Protein 3CM0 (pdb70)

Sequence (184 aa):
VGQAVIFLGPPGAGKGTQASRLAQELGFKKLSTGDILRDHVARGTPLGERVRPIMERGDLVPDDLILELIREELAERVIFDGFPRTLAQAEALDRLLSETGTRLLGVVLVEVPEEELVRRILRRAELEGRSDDNEETVRRRLEVYREKTEPLVGYYEARGVLKRVDGLGTPDEVYARIRAALGI

Organism: Thermus thermophilus (strain ATCC 27634 / DSM 579 / HB8) (NCBI:txid300852)

InterPro domains:
  IPR000850 Adenylate kinase/UMP-CMP kinase [MF_00235] (5-185)
  IPR000850 Adenylate kinase/UMP-CMP kinase [PR00094] (8-21)
  IPR000850 Adenylate kinase/UMP-CMP kinase [PR00094] (36-50)
  IPR000850 Adenylate kinase/UMP-CMP kinase [PR00094] (80-96)
  IPR000850 Adenylate kinase/UMP-CMP kinase [PR00094] (132-147)
  IPR000850 Adenylate kinase/UMP-CMP kinase [PR00094] (149-163)
  IPR000850 Adenylate kinase/UMP-CMP kinase [PTHR23359] (7-180)
  IPR000850 Adenylate kinase/UMP-CMP kinase [cd01428] (7-176)
  IPR027417 P-loop containing nucleoside triphosphate hydrolase [G3DSA:3.40.50.300] (1-186)
  IPR027417 P-loop containing nucleoside triphosphate hydrolase [SSF52540] (5-184)
  IPR033690 Adenylate kinase, conserved site [PS00113] (80-91)

Structure (mmCIF, N/CA/C/O backbone):
data_3CM0
#
_entry.id   3CM0
#
_cell.length_a   51.446
_cell.length_b   51.446
_cell.length_c   131.474
_cell.angle_alpha   90.00
_cell.angle_beta   90.00
_cell.angle_gamma   120.00
#
_symmetry.space_group_name_H-M   'P 32 2 1'
#
loop_
_entity.id
_entity.type
_entity.pdbx_description
1 polymer 'Adenylate kinase'
2 water water
#
loop_
_atom_site.group_PDB
_atom_site.id
_atom_site.type_symbol
_atom_site.label_atom_id
_atom_site.label_alt_id
_atom_site.label_comp_id
_atom_site.label_asym_id
_atom_site.label_entity_id
_atom_site.label_seq_id
_atom_site.pdbx_PDB_ins_code
_atom_site.Cartn_x
_atom_site.Cartn_y
_atom_site.Cartn_z
_atom_site.occupancy
_atom_site.B_iso_or_equiv
_atom_site.auth_seq_id
_atom_site.auth_comp_id
_atom_site.auth_asym_id
_atom_site.auth_atom_id
_atom_site.pdbx_PDB_model_num
ATOM 1 N N . VAL A 1 3 ? 55.100 23.183 -4.364 1.00 55.37 3 VAL A N 1
ATOM 2 C CA . VAL A 1 3 ? 54.824 21.929 -3.607 1.00 49.30 3 VAL A CA 1
ATOM 3 C C . VAL A 1 3 ? 54.550 22.188 -2.139 1.00 45.60 3 VAL A C 1
ATOM 4 O O . VAL A 1 3 ? 55.004 23.179 -1.556 1.00 39.22 3 VAL A O 1
ATOM 8 N N .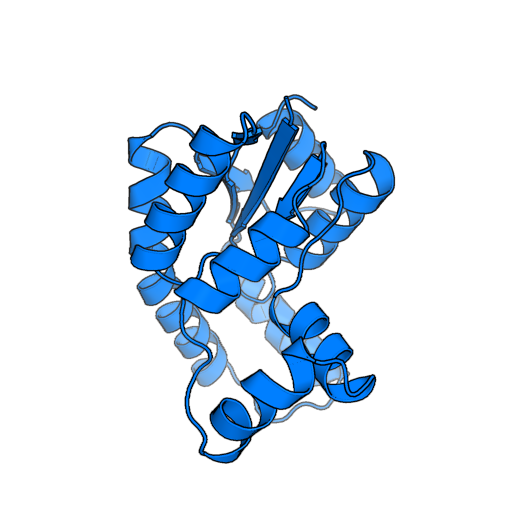 GLY A 1 4 ? 53.819 21.261 -1.539 1.00 26.65 4 GLY A N 1
ATOM 9 C CA . GLY A 1 4 ? 53.513 21.394 -0.135 1.00 21.71 4 GLY A CA 1
ATOM 10 C C . GLY A 1 4 ? 53.235 20.028 0.431 1.00 14.60 4 GLY A C 1
ATOM 11 O O . GLY A 1 4 ? 53.204 19.026 -0.296 1.00 19.71 4 GLY A O 1
ATOM 12 N N . GLN A 1 5 ? 53.053 19.991 1.745 1.00 19.28 5 GLN A N 1
ATOM 13 C CA . GLN A 1 5 ? 52.764 18.737 2.425 1.00 20.10 5 GLN A CA 1
ATOM 14 C C . GLN A 1 5 ? 51.675 18.967 3.457 1.00 15.70 5 GLN A C 1
ATOM 15 O O . GLN A 1 5 ? 51.638 19.995 4.145 1.00 16.47 5 GLN A O 1
ATOM 21 N N . ALA A 1 6 ? 50.753 18.016 3.561 1.00 15.86 6 ALA A N 1
ATOM 22 C CA . ALA A 1 6 ? 49.684 18.177 4.536 1.00 10.26 6 ALA A CA 1
ATOM 23 C C . ALA A 1 6 ? 49.561 16.917 5.384 1.00 12.55 6 ALA A C 1
ATOM 24 O O . ALA A 1 6 ? 49.901 15.827 4.929 1.00 14.10 6 ALA A O 1
ATOM 26 N N . VAL A 1 7 ? 49.113 17.112 6.622 1.00 10.28 7 VAL A N 1
ATOM 27 C CA . VAL A 1 7 ? 48.789 15.986 7.503 1.00 11.68 7 VAL A CA 1
ATOM 28 C C . VAL A 1 7 ? 47.440 16.256 8.145 1.00 11.93 7 VAL A C 1
ATOM 29 O O . VAL A 1 7 ? 47.162 17.370 8.584 1.00 11.48 7 VAL A O 1
ATOM 33 N N . ILE A 1 8 ? 46.576 15.230 8.197 1.00 10.00 8 ILE A N 1
ATOM 34 C CA . ILE A 1 8 ? 45.282 15.362 8.809 1.00 7.59 8 ILE A CA 1
ATOM 35 C C . ILE A 1 8 ? 45.242 14.437 10.014 1.00 9.12 8 ILE A C 1
ATOM 36 O O . ILE A 1 8 ? 45.691 13.298 9.910 1.00 12.13 8 ILE A O 1
ATOM 41 N N . PHE A 1 9 ? 44.759 14.936 11.147 1.00 8.95 9 PHE A N 1
ATOM 42 C CA . PHE A 1 9 ? 44.632 14.088 12.361 1.00 9.37 9 PHE A CA 1
ATOM 43 C C . PHE A 1 9 ? 43.172 13.791 12.697 1.00 12.48 9 PHE A C 1
ATOM 44 O O . PHE A 1 9 ? 42.354 14.708 12.767 1.00 12.41 9 PHE A O 1
ATOM 52 N N . LEU A 1 10 ? 42.855 12.509 12.942 1.00 15.05 10 LEU A N 1
ATOM 53 C CA . LEU A 1 10 ? 41.515 12.073 13.350 1.00 10.35 10 LEU A CA 1
ATOM 54 C C . LEU A 1 10 ? 41.660 11.237 14.662 1.00 13.22 10 LEU A C 1
ATOM 55 O O . LEU A 1 10 ? 42.656 10.543 14.884 1.00 14.83 10 LEU A O 1
ATOM 60 N N . GLY A 1 11 ? 40.687 11.333 15.533 1.00 19.59 11 GLY A N 1
ATOM 61 C CA . GLY A 1 11 ? 40.773 10.551 16.762 1.00 18.72 11 GLY A CA 1
ATOM 62 C C . GLY A 1 11 ? 39.673 10.959 17.702 1.00 21.57 11 GLY A C 1
ATOM 63 O O . GLY A 1 11 ? 39.171 12.073 17.621 1.00 18.06 11 GLY A O 1
ATOM 64 N N . PRO A 1 12 ? 39.256 10.062 18.596 1.00 19.71 12 PRO A N 1
ATOM 65 C CA . PRO A 1 12 ? 38.190 10.352 19.565 1.00 24.23 12 PRO A CA 1
ATOM 66 C C . PRO A 1 12 ? 38.679 11.229 20.711 1.00 21.19 12 PRO A C 1
ATOM 67 O O . PRO A 1 12 ? 39.869 11.382 20.939 1.00 19.66 12 PRO A O 1
ATOM 71 N N . PRO A 1 13 ? 37.741 11.820 21.452 1.00 22.76 13 PRO A N 1
ATOM 72 C CA . PRO A 1 13 ? 38.060 12.664 22.595 1.00 23.31 13 PRO A CA 1
ATOM 73 C C . PRO A 1 13 ? 38.819 11.733 23.535 1.00 25.89 13 PRO A C 1
ATOM 74 O O . PRO A 1 13 ? 38.469 10.541 23.652 1.00 26.63 13 PRO A O 1
ATOM 78 N N . GLY A 1 14 ? 39.859 12.252 24.178 1.00 25.76 14 GLY A N 1
ATOM 79 C CA . GLY A 1 14 ? 40.610 11.436 25.118 1.00 30.71 14 GLY A CA 1
ATOM 80 C C . GLY A 1 14 ? 41.800 10.706 24.520 1.00 29.12 14 GLY A C 1
ATOM 81 O O . GLY A 1 14 ? 42.575 10.074 25.246 1.00 29.05 14 GLY A O 1
ATOM 82 N N . ALA A 1 15 ? 41.954 10.768 23.206 1.00 25.81 15 ALA A N 1
ATOM 83 C CA . ALA A 1 15 ? 43.094 10.102 22.563 1.00 22.60 15 ALA A CA 1
ATOM 84 C C . ALA A 1 15 ? 44.312 11.028 22.496 1.00 27.89 15 ALA A C 1
ATOM 85 O O . ALA A 1 15 ? 45.411 10.588 22.162 1.00 30.05 15 ALA A O 1
ATOM 87 N N . GLY A 1 16 ? 44.118 12.302 22.840 1.00 30.23 16 GLY A N 1
ATOM 88 C CA . GLY A 1 16 ? 45.206 13.280 22.807 1.00 29.59 16 GLY A CA 1
ATOM 89 C C . GLY A 1 16 ? 45.747 13.586 21.415 1.00 26.93 16 GLY A C 1
ATOM 90 O O . GLY A 1 16 ? 46.906 13.958 21.258 1.00 27.27 16 GLY A O 1
ATOM 91 N N . LYS A 1 17 ? 44.910 13.460 20.392 1.00 19.47 17 LYS A N 1
ATOM 92 C CA . LYS A 1 17 ? 45.393 13.704 19.035 1.00 17.87 17 LYS A CA 1
ATOM 93 C C . LYS A 1 17 ? 45.725 15.178 18.796 1.00 18.99 17 LYS A C 1
ATOM 94 O O . LYS A 1 17 ? 46.611 15.487 18.021 1.00 19.76 17 LYS A O 1
ATOM 100 N N . GLY A 1 18 ? 45.017 16.082 19.466 1.00 18.09 18 GLY A N 1
ATOM 101 C CA . GLY A 1 18 ? 45.294 17.501 19.279 1.00 23.25 18 GLY A CA 1
ATOM 102 C C . GLY A 1 18 ? 46.671 17.886 19.780 1.00 26.93 18 GLY A C 1
ATOM 103 O O . GLY A 1 18 ? 47.399 18.670 19.166 1.00 21.51 18 GLY A O 1
ATOM 104 N N . THR A 1 19 ? 47.029 17.343 20.933 1.00 26.31 19 THR A N 1
ATOM 105 C CA . THR A 1 19 ? 48.321 17.616 21.500 1.00 26.89 19 THR A CA 1
ATOM 106 C C . THR A 1 19 ? 49.411 17.077 20.602 1.00 22.69 19 THR A C 1
ATOM 107 O O . THR A 1 19 ? 50.453 17.722 20.470 1.00 21.71 19 THR A O 1
ATOM 111 N N . GLN A 1 20 ? 49.185 15.913 19.971 1.00 20.43 20 GLN A N 1
ATOM 112 C CA . GLN A 1 20 ? 50.206 15.339 19.084 1.00 14.96 20 GLN A CA 1
ATOM 113 C C . GLN A 1 20 ? 50.296 16.206 17.797 1.00 17.06 20 GLN A C 1
ATOM 114 O O . GLN A 1 20 ? 51.372 16.400 17.248 1.00 17.61 20 GLN A O 1
ATOM 120 N N . ALA A 1 21 ? 49.153 16.666 17.303 1.00 20.26 21 ALA A N 1
ATOM 121 C CA . ALA A 1 21 ? 49.157 17.534 16.110 1.00 13.85 21 ALA A CA 1
ATOM 122 C C . ALA A 1 21 ? 49.962 18.792 16.444 1.00 18.18 21 ALA A C 1
ATOM 123 O O . ALA A 1 21 ? 50.737 19.280 15.636 1.00 19.11 21 ALA A O 1
ATOM 125 N N . SER A 1 22 ? 49.736 19.333 17.638 1.00 21.34 22 SER A N 1
ATOM 126 C CA . SER A 1 22 ? 50.444 20.547 18.045 1.00 24.53 22 SER A CA 1
ATOM 127 C C . SER A 1 22 ? 51.938 20.328 18.173 1.00 20.69 22 SER A C 1
ATOM 128 O O . SER A 1 22 ? 52.748 21.210 17.850 1.00 19.14 22 SER A O 1
ATOM 131 N N . ARG A 1 23 ? 52.327 19.147 18.639 1.00 20.25 23 ARG A N 1
ATOM 132 C CA . ARG A 1 23 ? 53.742 18.866 18.764 1.00 23.25 23 ARG A CA 1
ATOM 133 C C . ARG A 1 23 ? 54.415 18.638 17.419 1.00 25.09 23 ARG A C 1
ATOM 134 O O . ARG A 1 23 ? 55.533 19.099 17.191 1.00 21.61 23 ARG A O 1
ATOM 142 N N . LEU A 1 24 ? 53.741 17.934 16.513 1.00 17.91 24 LEU A N 1
ATOM 143 C CA . LEU A 1 24 ? 54.328 17.700 15.201 1.00 15.96 24 LEU A CA 1
ATOM 144 C C . LEU A 1 24 ? 54.465 19.064 14.495 1.00 17.93 24 LEU A C 1
ATOM 145 O O . LEU A 1 24 ? 55.439 19.303 13.752 1.00 21.90 24 LEU A O 1
ATOM 150 N N . ALA A 1 25 ? 53.490 19.944 14.740 1.00 17.62 25 ALA A N 1
ATOM 151 C CA . ALA A 1 25 ? 53.458 21.281 14.122 1.00 19.31 25 ALA A CA 1
ATOM 152 C C . ALA A 1 25 ? 54.667 22.078 14.548 1.00 27.50 25 ALA A C 1
ATOM 153 O O . ALA A 1 25 ? 55.429 22.567 13.715 1.00 23.63 25 ALA A O 1
ATOM 155 N N . GLN A 1 26 ? 54.824 22.196 15.860 1.00 29.25 26 GLN A N 1
ATOM 156 C CA . GLN A 1 26 ? 55.932 22.943 16.456 1.00 28.09 26 GLN A CA 1
ATOM 157 C C . GLN A 1 26 ? 57.313 22.401 16.072 1.00 28.85 26 GLN A C 1
ATOM 158 O O . GLN A 1 26 ? 58.236 23.175 15.791 1.00 31.21 26 GLN A O 1
ATOM 164 N N . GLU A 1 27 ? 57.471 21.083 16.050 1.00 24.64 27 GLU A N 1
ATOM 165 C CA . GLU A 1 27 ? 58.752 20.499 15.716 1.00 24.76 27 GLU A CA 1
ATOM 166 C C .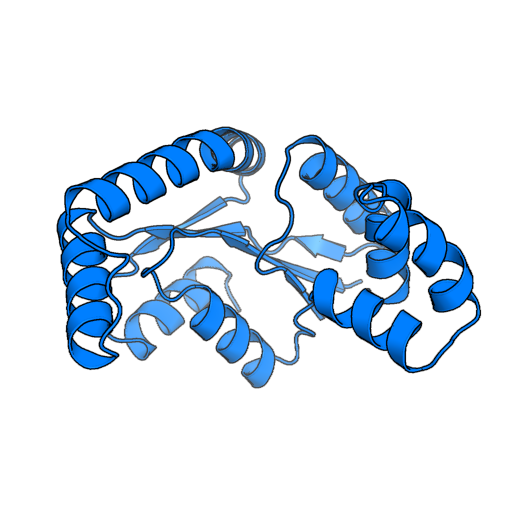 GLU A 1 27 ? 59.155 20.497 14.259 1.00 32.43 27 GLU A C 1
ATOM 167 O O . GLU A 1 27 ? 60.319 20.709 13.949 1.00 33.13 27 GLU A O 1
ATOM 173 N N . LEU A 1 28 ? 58.217 20.282 13.346 1.00 23.03 28 LEU A N 1
ATOM 174 C CA . LEU A 1 28 ? 58.617 20.230 11.945 1.00 22.39 28 LEU A CA 1
ATOM 175 C C . LEU A 1 28 ? 58.257 21.434 11.067 1.00 17.36 28 LEU A C 1
ATOM 176 O O . LEU A 1 28 ? 58.521 21.419 9.854 1.00 26.60 28 LEU A O 1
ATOM 181 N N . GLY A 1 29 ? 57.667 22.446 11.669 1.00 18.03 29 GLY A N 1
ATOM 182 C CA . GLY A 1 29 ? 57.316 23.649 10.935 1.00 23.29 29 GLY A CA 1
ATOM 183 C C . GLY A 1 29 ? 56.025 23.594 10.131 1.00 21.89 29 GLY A C 1
ATOM 184 O O . GLY A 1 29 ? 55.947 24.165 9.047 1.00 24.18 29 GLY A O 1
ATOM 185 N N . PHE A 1 30 ? 55.023 22.876 10.633 1.00 23.19 30 PHE A N 1
ATOM 186 C CA . PHE A 1 30 ? 53.729 22.819 9.937 1.00 24.72 30 PHE A CA 1
ATOM 187 C C . PHE A 1 30 ? 52.852 23.871 10.590 1.00 23.39 30 PHE A C 1
ATOM 188 O O . PHE A 1 30 ? 52.934 24.080 11.805 1.00 19.94 30 PHE A O 1
ATOM 196 N N . LYS A 1 31 ? 52.016 24.533 9.794 1.00 18.50 31 LYS A N 1
ATOM 197 C CA . LYS A 1 31 ? 51.064 25.478 10.338 1.00 16.72 31 LYS A CA 1
ATOM 198 C C . LYS A 1 31 ? 49.793 24.676 10.654 1.00 22.20 31 LYS A C 1
ATOM 199 O O . LYS A 1 31 ? 49.180 24.066 9.740 1.00 16.46 31 LYS A O 1
ATOM 205 N N . LYS A 1 32 ? 49.409 24.661 11.933 1.00 17.22 32 LYS A N 1
ATOM 206 C CA . LYS A 1 32 ? 48.211 23.957 12.382 1.00 23.34 32 LYS A CA 1
ATOM 207 C C . LYS A 1 32 ? 47.021 24.882 12.187 1.00 28.53 32 LYS A C 1
ATOM 208 O O . LYS A 1 32 ? 46.888 25.911 12.840 1.00 24.43 32 LYS A O 1
ATOM 214 N N . LEU A 1 33 ? 46.141 24.512 11.273 1.00 23.65 33 LEU A N 1
ATOM 215 C CA . LEU A 1 33 ? 45.000 25.338 10.974 1.00 24.04 33 LEU A CA 1
ATOM 216 C C . LEU A 1 33 ? 43.773 25.077 11.842 1.00 30.04 33 LEU A C 1
ATOM 217 O O . LEU A 1 33 ? 43.497 23.952 12.250 1.00 31.11 33 LEU A O 1
ATOM 222 N N . SER A 1 34 ? 43.036 26.143 12.118 1.00 33.45 34 SER A N 1
ATOM 223 C CA . SER A 1 34 ? 41.796 26.035 12.873 1.00 35.92 34 SER A CA 1
ATOM 224 C C . SER A 1 34 ? 40.828 26.949 12.147 1.00 36.28 34 SER A C 1
ATOM 225 O O . SER A 1 34 ? 40.997 28.182 12.151 1.00 31.20 34 SER A O 1
ATOM 228 N N . THR A 1 35 ? 39.831 26.356 11.500 1.00 37.02 35 THR A N 1
ATOM 229 C CA . THR A 1 35 ? 38.856 27.158 10.775 1.00 42.57 35 THR A CA 1
ATOM 230 C C . THR A 1 35 ? 38.148 28.103 11.764 1.00 39.31 35 THR A C 1
ATOM 231 O O . THR A 1 35 ? 37.987 29.297 11.492 1.00 38.17 35 THR A O 1
ATOM 235 N N . GLY A 1 36 ? 37.762 27.575 12.924 1.00 38.51 36 GLY A N 1
ATOM 236 C CA . GLY A 1 36 ? 37.094 28.402 13.920 1.00 36.15 36 GLY A CA 1
ATOM 237 C C . GLY A 1 36 ? 37.910 29.617 14.357 1.00 31.39 36 GLY A C 1
ATOM 238 O O . GLY A 1 36 ? 37.385 30.732 14.434 1.00 30.87 36 GLY A O 1
ATOM 239 N N . ASP A 1 37 ? 39.192 29.412 14.660 1.00 31.77 37 ASP A N 1
ATOM 240 C CA . ASP A 1 37 ? 40.055 30.521 15.096 1.00 35.23 37 ASP A CA 1
ATOM 241 C C . ASP A 1 37 ? 40.221 31.623 14.048 1.00 31.14 37 ASP A C 1
ATOM 242 O O . ASP A 1 37 ? 40.131 32.821 14.346 1.00 33.49 37 ASP A O 1
ATOM 247 N N . ILE A 1 38 ? 40.480 31.222 12.813 1.00 37.36 38 ILE A N 1
ATOM 248 C CA . ILE A 1 38 ? 40.671 32.193 11.734 1.00 31.86 38 ILE A CA 1
ATOM 249 C C . ILE A 1 38 ? 39.446 33.101 11.586 1.00 33.38 38 ILE A C 1
ATOM 250 O O . ILE A 1 38 ? 39.554 34.334 11.535 1.00 32.06 38 ILE A O 1
ATOM 255 N N . LEU A 1 39 ? 38.271 32.492 11.549 1.00 35.97 39 LEU A N 1
ATOM 256 C CA . LEU A 1 39 ? 37.060 33.281 11.403 1.00 38.07 39 LEU A CA 1
ATOM 257 C C . LEU A 1 39 ? 36.825 34.205 12.599 1.00 32.65 39 LEU A C 1
ATOM 258 O O . LEU A 1 39 ? 36.474 35.366 12.429 1.00 29.02 39 LEU A O 1
ATOM 263 N N . ARG A 1 40 ? 37.010 33.687 13.809 1.00 33.36 40 ARG A N 1
ATOM 264 C CA . ARG A 1 40 ? 36.806 34.511 14.995 1.00 33.88 40 ARG A CA 1
ATOM 265 C C . ARG A 1 40 ? 37.733 35.723 14.958 1.00 36.36 40 ARG A C 1
ATOM 266 O O . ARG A 1 40 ? 37.335 36.844 15.304 1.00 34.82 40 ARG A O 1
ATOM 274 N N . ASP A 1 41 ? 38.970 35.481 14.526 1.00 38.41 41 ASP A N 1
ATOM 275 C CA . ASP A 1 41 ? 39.986 36.519 14.394 1.00 38.52 41 ASP A CA 1
ATOM 276 C C . ASP A 1 41 ? 39.518 37.587 13.394 1.00 38.52 41 ASP A C 1
ATOM 277 O O . ASP A 1 41 ? 39.602 38.787 13.664 1.00 34.65 41 ASP A O 1
ATOM 282 N N . HIS A 1 42 ? 39.027 37.142 12.237 1.00 37.80 42 HIS A N 1
ATOM 283 C CA . HIS A 1 42 ? 38.516 38.055 11.212 1.00 33.04 42 HIS A CA 1
ATOM 284 C C . HIS A 1 42 ? 37.383 38.928 11.753 1.00 35.57 42 HIS A C 1
ATOM 285 O O . HIS A 1 42 ? 37.352 40.141 11.538 1.00 31.38 42 HIS A O 1
ATOM 292 N N . VAL A 1 43 ? 36.429 38.305 12.441 1.00 29.19 43 VAL A N 1
ATOM 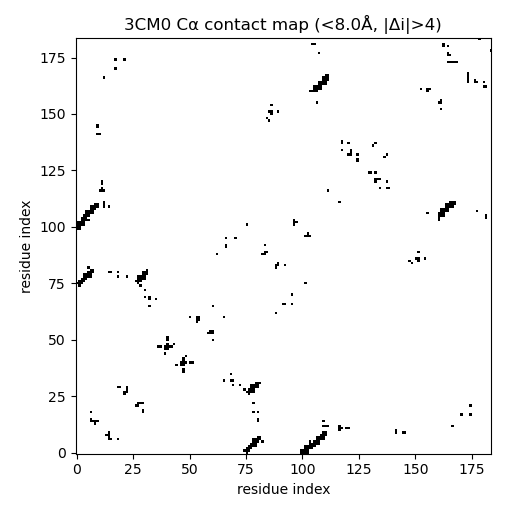293 C CA . VAL A 1 43 ? 35.318 39.063 12.982 1.00 24.14 43 VAL A CA 1
ATOM 294 C C . VAL A 1 43 ? 35.819 39.981 14.081 1.00 31.62 43 VAL A C 1
ATOM 295 O O . VAL A 1 43 ? 35.412 41.129 14.152 1.00 28.84 43 VAL A O 1
ATOM 299 N N . ALA A 1 44 ? 36.701 39.479 14.937 1.00 37.29 44 ALA A N 1
ATOM 300 C CA . ALA A 1 44 ? 37.221 40.316 16.020 1.00 44.77 44 ALA A CA 1
ATOM 301 C C . ALA A 1 44 ? 37.817 41.613 15.468 1.00 47.32 44 ALA A C 1
ATOM 302 O O . ALA A 1 44 ? 37.415 42.708 15.863 1.00 47.33 44 ALA A O 1
ATOM 304 N N . ARG A 1 45 ? 38.764 41.480 14.543 1.00 46.88 45 ARG A N 1
ATOM 305 C CA . ARG A 1 45 ? 39.423 42.636 13.939 1.00 47.65 45 ARG A CA 1
A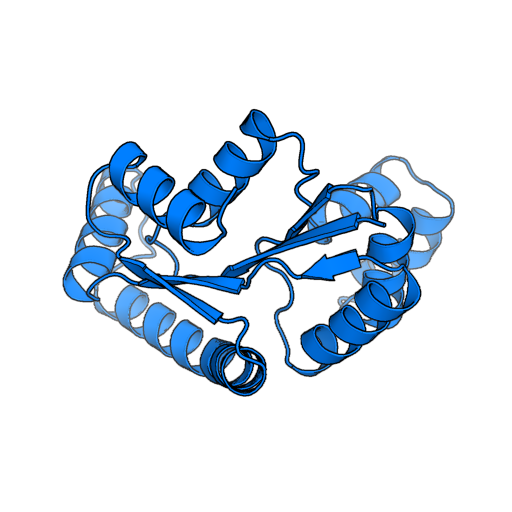TOM 306 C C . ARG A 1 45 ? 38.534 43.461 13.019 1.00 47.78 45 ARG A C 1
ATOM 307 O O . ARG A 1 45 ? 38.986 44.455 12.454 1.00 49.39 45 ARG A O 1
ATOM 315 N N . GLY A 1 46 ? 37.284 43.048 12.842 1.00 47.06 46 GLY A N 1
ATOM 316 C CA . GLY A 1 46 ? 36.391 43.801 11.975 1.00 43.56 46 GLY A CA 1
ATOM 317 C C . GLY A 1 46 ? 36.880 43.893 10.529 1.00 45.14 46 GLY A C 1
ATOM 318 O O . GLY A 1 46 ? 36.671 44.901 9.857 1.00 49.60 46 GLY A O 1
ATOM 319 N N . THR A 1 47 ? 37.530 42.843 10.041 1.00 45.50 47 THR A N 1
ATOM 320 C CA . THR A 1 47 ? 38.023 42.844 8.668 1.00 38.48 47 THR A CA 1
ATOM 321 C C . THR A 1 47 ? 36.870 42.827 7.684 1.00 38.46 47 THR A C 1
ATOM 322 O O . THR A 1 47 ? 35.713 42.574 8.047 1.00 37.95 47 THR A O 1
ATOM 326 N N . PRO A 1 48 ? 37.155 43.144 6.410 1.00 37.41 48 PRO A N 1
ATOM 327 C CA . PRO A 1 48 ? 36.081 43.135 5.415 1.00 28.77 48 PRO A CA 1
ATOM 328 C C . PRO A 1 48 ? 35.413 41.742 5.346 1.00 26.80 48 PRO A C 1
ATOM 329 O O . PRO A 1 48 ? 34.184 41.614 5.200 1.00 26.56 48 PRO A O 1
ATOM 333 N N . LEU A 1 49 ? 36.237 40.709 5.458 1.00 26.62 49 LEU A N 1
ATOM 334 C CA . LEU A 1 49 ? 35.744 39.331 5.440 1.00 27.92 49 LEU A CA 1
ATOM 335 C C . LEU A 1 49 ? 34.914 39.120 6.737 1.00 22.55 49 LEU A C 1
ATOM 336 O O . LEU A 1 49 ? 33.814 38.573 6.698 1.00 22.06 49 LEU A O 1
ATOM 341 N N . GLY A 1 50 ? 35.427 39.590 7.869 1.00 28.50 50 GLY A N 1
ATOM 342 C CA . GLY A 1 50 ? 34.681 39.448 9.116 1.00 25.38 50 GLY A CA 1
ATOM 343 C C . GLY A 1 50 ? 33.300 40.091 9.050 1.00 26.19 50 GLY A C 1
ATOM 344 O O . GLY A 1 50 ? 32.303 39.520 9.510 1.00 25.0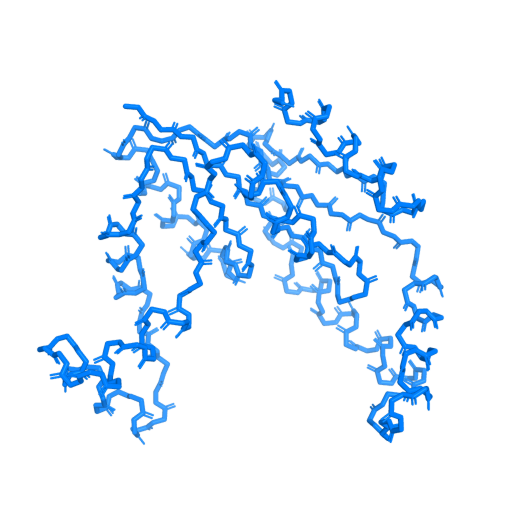5 50 GLY A O 1
ATOM 345 N N . GLU A 1 51 ? 33.208 41.282 8.466 1.00 28.68 51 GLU A N 1
ATOM 346 C CA . GLU A 1 51 ? 31.900 41.940 8.372 1.00 30.22 51 GLU A CA 1
ATOM 347 C C . GLU A 1 51 ? 30.926 41.214 7.450 1.00 29.75 51 GLU A C 1
ATOM 348 O O . GLU A 1 51 ? 29.706 41.335 7.607 1.00 30.99 51 GLU A O 1
ATOM 354 N N . ARG A 1 52 ? 31.452 40.442 6.502 1.00 29.26 52 ARG A N 1
ATOM 355 C CA . ARG A 1 52 ? 30.587 39.685 5.591 1.00 28.25 52 ARG A CA 1
ATOM 356 C C . ARG A 1 52 ? 30.036 38.433 6.275 1.00 25.93 52 ARG A C 1
ATOM 357 O O . ARG A 1 52 ? 28.885 38.048 6.064 1.00 27.55 52 ARG A O 1
ATOM 365 N N . VAL A 1 53 ? 30.866 37.805 7.103 1.00 29.17 53 VAL A N 1
ATOM 366 C CA . VAL A 1 53 ? 30.451 36.594 7.793 1.00 27.06 53 VAL A CA 1
ATOM 367 C C . VAL A 1 53 ? 29.663 36.880 9.073 1.00 27.29 53 VAL A C 1
ATOM 368 O O . VAL A 1 53 ? 28.914 36.024 9.536 1.00 25.80 53 VAL A O 1
ATOM 372 N N . ARG A 1 54 ? 29.826 38.069 9.646 1.00 30.13 54 ARG A N 1
ATOM 373 C CA . ARG A 1 54 ? 29.101 38.406 10.873 1.00 26.07 54 ARG A CA 1
ATOM 374 C C . ARG A 1 54 ? 27.612 38.099 10.789 1.00 27.79 54 ARG A C 1
ATOM 375 O O . ARG A 1 54 ? 27.058 37.441 11.681 1.00 28.22 54 ARG A O 1
ATOM 383 N N . PRO A 1 55 ? 26.939 38.537 9.711 1.00 27.51 55 PRO A N 1
ATOM 384 C CA . PRO A 1 55 ? 25.498 38.272 9.588 1.00 30.85 55 PRO A CA 1
ATOM 385 C C . PRO A 1 55 ? 25.104 36.796 9.565 1.00 30.28 55 PRO A C 1
ATOM 386 O O . PRO A 1 55 ? 24.044 36.415 10.075 1.00 36.37 55 PRO A O 1
ATOM 390 N N . ILE A 1 56 ? 25.958 35.965 8.972 1.00 28.84 56 ILE A N 1
ATOM 391 C CA . ILE A 1 56 ? 25.686 34.531 8.893 1.00 22.79 56 ILE A CA 1
ATOM 392 C C . ILE A 1 56 ? 25.697 33.981 10.301 1.00 21.51 56 ILE A C 1
ATOM 393 O O . ILE A 1 56 ? 24.810 33.228 10.698 1.00 30.01 56 ILE A O 1
ATOM 398 N N . MET A 1 57 ? 26.707 34.385 11.061 1.00 24.20 57 MET A N 1
ATOM 399 C CA . MET A 1 57 ? 26.863 33.914 12.421 1.00 23.89 57 MET A CA 1
ATOM 400 C C . MET A 1 57 ? 25.733 34.377 13.327 1.00 29.28 57 MET A C 1
ATOM 401 O O . MET A 1 57 ? 25.227 33.586 14.126 1.00 25.60 57 MET A O 1
ATOM 406 N N . GLU A 1 58 ? 25.323 35.634 13.195 1.00 30.30 58 GLU A N 1
ATOM 407 C CA . GLU A 1 58 ? 24.254 36.180 14.044 1.00 40.41 58 GLU A CA 1
ATOM 408 C C . GLU A 1 58 ? 22.908 35.503 13.773 1.00 41.85 58 GLU A C 1
ATOM 409 O O . GLU A 1 58 ? 22.106 35.277 14.705 1.00 45.56 58 GLU A O 1
ATOM 415 N N . ARG A 1 59 ? 22.651 35.171 12.509 1.00 42.51 59 ARG A N 1
ATOM 416 C CA . ARG A 1 59 ? 21.414 34.512 12.171 1.00 46.41 59 ARG A CA 1
ATOM 417 C C . ARG A 1 59 ? 21.463 33.078 12.666 1.00 45.95 59 ARG A C 1
ATOM 418 O O . ARG A 1 59 ? 20.473 32.330 12.504 1.00 51.03 59 ARG A O 1
ATOM 426 N N . GLY A 1 60 ? 22.580 32.641 13.245 1.00 45.97 60 GLY A N 1
ATOM 427 C CA . GLY A 1 60 ? 22.578 31.276 13.716 1.00 43.61 60 GLY A CA 1
ATOM 428 C C . GLY A 1 60 ? 22.846 30.254 12.624 1.00 40.88 60 GLY A C 1
ATOM 429 O O . GLY A 1 60 ? 22.794 29.044 12.883 1.00 44.33 60 GLY A O 1
ATOM 430 N N . ASP A 1 61 ? 23.156 30.723 11.420 1.00 34.83 61 ASP A N 1
ATOM 431 C CA . ASP A 1 61 ? 23.481 29.819 10.326 1.00 37.54 61 ASP A CA 1
ATOM 432 C C . ASP A 1 61 ? 24.899 29.250 10.493 1.00 36.07 61 ASP A C 1
ATOM 433 O O . ASP A 1 61 ? 25.691 29.751 11.297 1.00 35.67 61 ASP A O 1
ATOM 438 N N . LEU A 1 62 ? 25.223 28.193 9.751 1.00 35.46 62 LEU A N 1
ATOM 439 C CA . LEU A 1 62 ? 26.573 27.649 9.802 1.00 33.85 62 LEU A CA 1
ATOM 440 C C . LEU A 1 62 ? 27.338 28.310 8.643 1.00 24.84 62 LEU A C 1
ATOM 441 O O . LEU A 1 62 ? 26.745 28.610 7.609 1.00 28.28 62 LEU A O 1
ATOM 446 N N . VAL A 1 63 ? 28.639 28.534 8.811 1.00 27.13 63 VAL A N 1
ATOM 447 C CA . VAL A 1 63 ? 29.428 29.124 7.728 1.00 27.23 63 VAL A CA 1
ATOM 448 C C . VAL A 1 63 ? 29.495 28.079 6.621 1.00 27.17 63 VAL A C 1
ATOM 449 O O . VAL A 1 63 ? 29.852 26.930 6.881 1.00 24.25 63 VAL A O 1
ATOM 453 N N . PRO A 1 64 ? 29.124 28.456 5.382 1.00 26.25 64 PRO A N 1
ATOM 454 C CA . PRO A 1 64 ? 29.130 27.555 4.226 1.00 25.06 64 PRO A CA 1
ATOM 455 C C . PRO A 1 64 ? 30.491 26.932 3.947 1.00 22.13 64 PRO A C 1
ATOM 456 O O . PRO A 1 64 ? 31.543 27.542 4.182 1.00 20.11 64 PRO A O 1
ATOM 460 N N . ASP A 1 65 ? 30.467 25.712 3.443 1.00 18.93 65 ASP A N 1
ATOM 461 C CA . ASP A 1 65 ? 31.704 25.038 3.141 1.00 20.66 65 ASP A CA 1
ATOM 462 C C . ASP A 1 65 ? 32.540 25.843 2.159 1.00 18.98 65 ASP A C 1
ATOM 463 O O . ASP A 1 65 ? 33.757 25.831 2.242 1.00 18.38 65 ASP A O 1
ATOM 468 N N . ASP A 1 66 ? 31.914 26.562 1.234 1.00 18.03 66 ASP A N 1
ATOM 469 C CA . ASP A 1 66 ? 32.761 27.266 0.275 1.00 23.20 66 ASP A CA 1
ATOM 470 C C . ASP A 1 66 ? 33.619 28.343 0.912 1.00 17.34 66 ASP A C 1
ATOM 471 O O . ASP A 1 66 ? 34.746 28.617 0.467 1.00 17.97 66 ASP A O 1
ATOM 476 N N . LEU A 1 67 ? 33.115 28.940 1.979 1.00 19.96 67 LEU A N 1
ATOM 477 C CA . LEU A 1 67 ? 33.875 29.971 2.669 1.00 21.01 67 LEU A CA 1
ATOM 478 C C . LEU A 1 67 ? 34.980 29.326 3.509 1.00 20.01 67 LEU A C 1
ATOM 479 O O . LEU A 1 67 ? 36.093 29.826 3.591 1.00 15.45 67 LEU A O 1
ATOM 484 N N . ILE A 1 68 ? 34.682 28.198 4.145 1.00 18.53 68 ILE A N 1
ATOM 485 C CA . ILE A 1 68 ? 35.694 27.506 4.935 1.00 15.17 68 ILE A CA 1
ATOM 486 C C . ILE A 1 68 ? 36.862 27.071 4.016 1.00 10.16 68 ILE A C 1
ATOM 487 O O . ILE A 1 68 ? 38.022 27.221 4.362 1.00 12.84 68 ILE A O 1
ATOM 492 N N . LEU A 1 69 ? 36.540 26.487 2.868 1.00 11.04 69 LEU A N 1
ATOM 493 C CA . LEU A 1 69 ? 37.592 26.065 1.948 1.00 12.09 69 LEU A CA 1
ATOM 494 C C . LEU A 1 69 ? 38.353 27.287 1.397 1.00 16.21 69 LEU A C 1
ATOM 495 O O . LEU A 1 69 ? 39.539 27.201 1.166 1.00 14.76 69 LEU A O 1
ATOM 500 N N . GLU A 1 70 ? 37.658 28.406 1.184 1.00 17.71 70 GLU A N 1
ATOM 501 C CA . GLU A 1 70 ? 38.331 29.632 0.733 1.00 16.72 70 GLU A CA 1
ATOM 502 C C . GLU A 1 70 ? 39.370 30.074 1.789 1.00 16.54 70 GLU A C 1
ATOM 503 O O . GLU A 1 70 ? 40.517 30.430 1.455 1.00 19.59 70 GLU A O 1
ATOM 509 N N . LEU A 1 71 ? 38.968 30.054 3.063 1.00 15.65 71 LEU A N 1
ATOM 510 C CA . LEU A 1 71 ? 39.884 30.430 4.142 1.00 14.93 71 LEU A CA 1
ATOM 511 C C . LEU A 1 71 ? 41.071 29.491 4.218 1.00 18.59 71 LEU A C 1
ATOM 512 O O . LEU A 1 71 ? 42.176 29.915 4.506 1.00 16.53 71 LEU A O 1
ATOM 517 N N . ILE A 1 72 ? 40.837 28.193 4.010 1.00 14.69 72 ILE A N 1
ATOM 518 C CA . ILE A 1 72 ? 41.952 27.265 4.026 1.00 12.93 72 ILE A CA 1
ATOM 519 C C . ILE A 1 72 ? 42.902 27.571 2.845 1.00 12.82 72 ILE A C 1
ATOM 520 O O . ILE A 1 72 ? 44.147 27.543 2.994 1.00 17.81 72 ILE A O 1
ATOM 525 N N . ARG A 1 73 ? 42.343 27.881 1.679 1.00 14.93 73 ARG A N 1
ATOM 526 C CA . ARG A 1 73 ? 43.220 28.198 0.534 1.00 14.97 73 ARG A CA 1
ATOM 527 C C . ARG A 1 73 ? 44.059 29.453 0.884 1.00 16.41 73 ARG A C 1
ATOM 528 O O . ARG A 1 73 ? 45.275 29.521 0.613 1.00 18.89 73 ARG A O 1
ATOM 536 N N . GLU A 1 74 ? 43.421 30.447 1.485 1.00 17.97 74 GLU A N 1
ATOM 537 C CA . GLU A 1 74 ? 44.137 31.697 1.873 1.00 16.44 74 GLU A CA 1
ATOM 538 C C . GLU A 1 74 ? 45.229 31.463 2.909 1.00 22.95 74 GLU A C 1
ATOM 539 O O . GLU A 1 74 ? 46.150 32.289 3.072 1.00 20.28 74 GLU A O 1
ATOM 545 N N . GLU A 1 75 ? 45.095 30.326 3.610 1.00 19.76 75 GLU A N 1
ATOM 546 C CA . GLU A 1 75 ? 45.988 29.879 4.677 1.00 26.45 75 GLU A CA 1
ATOM 547 C C . GLU A 1 75 ? 46.930 28.747 4.325 1.00 35.39 75 GLU A C 1
ATOM 548 O O . GLU A 1 75 ? 47.834 28.468 5.109 1.00 34.95 75 GLU A O 1
ATOM 554 N N . LEU A 1 76 ? 46.749 28.084 3.182 1.00 35.01 76 LEU A N 1
ATOM 555 C CA . LEU A 1 76 ? 47.673 27.008 2.863 1.00 32.53 76 LEU A CA 1
ATOM 556 C C . LEU A 1 76 ? 49.049 27.697 2.834 1.00 40.35 76 LEU A C 1
ATOM 557 O O . LEU A 1 76 ? 49.216 28.877 2.508 1.00 41.21 76 LEU A O 1
ATOM 562 N N . ALA A 1 77 ? 49.996 26.849 3.197 1.00 34.67 77 ALA A N 1
ATOM 563 C CA . ALA A 1 77 ? 51.417 27.088 3.286 1.00 34.70 77 ALA A CA 1
ATOM 564 C C . ALA A 1 77 ? 52.081 25.799 2.841 1.00 29.66 77 ALA A C 1
ATOM 565 O O . ALA A 1 77 ? 51.417 24.792 2.598 1.00 40.78 77 ALA A O 1
ATOM 567 N N . GLU A 1 78 ? 53.396 25.849 2.730 1.00 29.39 78 GLU A N 1
ATOM 568 C CA . GLU A 1 78 ? 54.171 24.716 2.289 1.00 32.32 78 GLU A CA 1
ATOM 569 C C . GLU A 1 78 ? 53.870 23.512 3.179 1.00 30.22 78 GLU A C 1
ATOM 570 O O . GLU A 1 78 ? 53.848 22.383 2.698 1.00 36.09 78 GLU A O 1
ATOM 576 N N . ARG A 1 79 ? 53.620 23.756 4.462 1.00 18.30 79 ARG A N 1
ATOM 577 C CA . ARG A 1 79 ? 53.374 22.620 5.391 1.00 16.57 79 ARG A CA 1
ATOM 578 C C . ARG A 1 79 ? 52.211 22.944 6.311 1.00 9.57 79 ARG A C 1
ATOM 579 O O . ARG A 1 79 ? 52.282 23.882 7.112 1.00 16.81 79 ARG A O 1
ATOM 587 N N . VAL A 1 80 ? 51.146 22.132 6.214 1.00 11.18 80 VAL A N 1
ATOM 588 C CA . VAL A 1 80 ? 49.949 22.391 6.981 1.00 9.52 80 VAL A CA 1
ATOM 589 C C . VAL A 1 80 ? 49.426 21.121 7.669 1.00 11.31 80 VAL A C 1
ATOM 590 O O . VAL A 1 80 ? 49.545 20.017 7.100 1.00 12.44 80 VAL A O 1
ATOM 594 N N . ILE A 1 81 ? 48.833 21.337 8.841 1.00 13.42 81 ILE A N 1
ATOM 595 C CA . ILE A 1 81 ? 48.189 20.291 9.664 1.00 8.20 81 ILE A CA 1
ATOM 596 C C . ILE A 1 81 ? 46.740 20.670 9.916 1.00 14.42 81 ILE A C 1
ATOM 597 O O . ILE A 1 81 ? 46.394 21.834 10.191 1.00 14.24 81 ILE A O 1
ATOM 602 N N . PHE A 1 82 ? 45.867 19.666 9.752 1.00 12.29 82 PHE A N 1
ATOM 603 C CA . PHE A 1 82 ? 44.458 19.811 9.997 1.00 10.40 82 PHE A CA 1
ATOM 604 C C . PHE A 1 82 ? 44.141 18.964 11.215 1.00 15.41 82 PHE A C 1
ATOM 605 O O . PHE A 1 82 ? 44.519 17.810 11.256 1.00 14.81 82 PHE A O 1
ATOM 613 N N . ASP A 1 83 ? 43.443 19.547 12.180 1.00 13.75 83 ASP A N 1
ATOM 614 C CA . ASP A 1 83 ? 43.078 18.848 13.410 1.00 20.81 83 ASP A CA 1
ATOM 615 C C . ASP A 1 83 ? 41.664 19.388 13.684 1.00 20.09 83 ASP A C 1
ATOM 616 O O . ASP A 1 83 ? 41.497 20.548 14.030 1.00 37.07 83 ASP A O 1
ATOM 621 N N . GLY A 1 84 ? 40.658 18.564 13.488 1.00 26.76 84 GLY A N 1
ATOM 622 C CA . GLY A 1 84 ? 39.300 19.043 13.668 1.00 31.22 84 GLY A CA 1
ATOM 623 C C . GLY A 1 84 ? 38.621 19.349 12.331 1.00 38.64 84 GLY A C 1
ATOM 624 O O . GLY A 1 84 ? 37.514 19.913 12.304 1.00 33.85 84 GLY A O 1
ATOM 625 N N . PHE A 1 85 ? 39.300 18.995 11.231 1.00 32.17 85 PHE A N 1
ATOM 626 C CA . PHE A 1 85 ? 38.808 19.182 9.864 1.00 22.95 85 PHE A CA 1
ATOM 627 C C . PHE A 1 85 ? 39.515 18.161 8.951 1.00 18.70 85 PHE A C 1
ATOM 628 O O . PHE A 1 85 ? 40.704 17.912 9.108 1.00 17.10 85 PHE A O 1
ATOM 636 N N . PRO A 1 86 ? 38.790 17.542 7.984 1.00 12.71 86 PRO A N 1
ATOM 637 C CA . PRO A 1 86 ? 37.364 17.733 7.696 1.00 12.77 86 PRO A CA 1
ATOM 638 C C . PRO A 1 86 ? 36.464 17.066 8.724 1.00 12.05 86 PRO A C 1
ATOM 639 O O . PRO A 1 86 ? 36.897 16.182 9.460 1.00 16.39 86 PRO A O 1
ATOM 643 N N . ARG A 1 87 ? 35.216 17.531 8.771 1.00 14.94 87 ARG A N 1
ATOM 644 C CA . ARG A 1 87 ? 34.225 16.967 9.677 1.00 19.24 87 ARG A CA 1
ATOM 645 C C . ARG A 1 87 ? 33.221 16.151 8.867 1.00 20.61 87 ARG A C 1
ATOM 646 O O . ARG A 1 87 ? 32.592 15.253 9.390 1.00 20.04 87 ARG A O 1
ATOM 654 N N . THR A 1 88 ? 33.070 16.471 7.590 1.00 20.08 88 THR A N 1
ATOM 655 C CA . THR A 1 88 ? 32.117 15.757 6.748 1.00 17.45 88 THR A CA 1
ATOM 656 C C . THR A 1 88 ? 32.764 15.235 5.487 1.00 19.59 88 THR A C 1
ATOM 657 O O . THR A 1 88 ? 33.815 15.692 5.070 1.00 16.70 88 THR A O 1
ATOM 661 N N . LEU A 1 89 ? 32.106 14.284 4.846 1.00 13.63 89 LEU A N 1
ATOM 662 C CA . LEU A 1 89 ? 32.623 13.752 3.598 1.00 13.40 89 LEU A CA 1
ATOM 663 C C . LEU A 1 89 ? 32.682 14.827 2.517 1.00 15.07 89 LEU A C 1
ATOM 664 O O . LEU A 1 89 ? 33.593 14.858 1.718 1.00 14.09 89 LEU A O 1
ATOM 669 N N . ALA A 1 90 ? 31.721 15.735 2.493 1.00 12.77 90 ALA A N 1
ATOM 670 C CA . ALA A 1 90 ? 31.729 16.808 1.484 1.00 17.25 90 ALA A CA 1
ATOM 671 C C . ALA A 1 90 ? 32.989 17.663 1.678 1.00 11.00 90 ALA A C 1
ATOM 672 O O . ALA A 1 90 ? 33.655 18.072 0.706 1.00 12.94 90 ALA A O 1
ATOM 674 N N . GLN A 1 91 ? 33.331 17.910 2.933 1.00 12.92 91 GLN A N 1
ATOM 675 C CA . GLN A 1 91 ? 34.534 18.707 3.213 1.00 13.99 91 GLN A CA 1
ATOM 676 C C . GLN A 1 91 ? 35.791 17.908 2.850 1.00 14.56 91 GLN A C 1
ATOM 677 O O . GLN A 1 91 ? 36.787 18.463 2.354 1.00 13.31 91 GLN A O 1
ATOM 683 N N . ALA A 1 92 ? 35.763 16.595 3.079 1.00 10.77 92 ALA A N 1
ATOM 684 C CA . ALA A 1 92 ? 36.936 15.776 2.747 1.00 11.33 92 ALA A CA 1
ATOM 685 C C . ALA A 1 92 ? 37.159 15.822 1.254 1.00 8.44 92 ALA A C 1
ATOM 686 O O . ALA A 1 92 ? 38.290 15.945 0.778 1.00 9.76 92 ALA A O 1
ATOM 688 N N . GLU A 1 93 ? 36.080 15.672 0.487 1.00 8.49 93 GLU A N 1
ATOM 689 C CA . GLU A 1 93 ? 36.217 15.716 -0.957 1.00 9.99 93 GLU A CA 1
ATOM 690 C C . GLU A 1 93 ? 36.727 17.087 -1.464 1.00 13.15 93 GLU A C 1
ATOM 691 O O . GLU A 1 93 ? 37.647 17.167 -2.287 1.00 12.18 93 GLU A O 1
ATOM 697 N N . ALA A 1 94 ? 36.138 18.149 -0.942 1.00 13.25 94 ALA A N 1
ATOM 698 C CA . ALA A 1 94 ? 36.533 19.505 -1.333 1.00 17.01 94 ALA A CA 1
ATOM 699 C C . ALA A 1 94 ? 37.991 19.757 -0.960 1.00 14.00 94 ALA A C 1
ATOM 700 O O . ALA A 1 94 ? 38.740 20.373 -1.715 1.00 13.41 94 ALA A O 1
ATOM 702 N N . LEU A 1 95 ? 38.413 19.273 0.211 1.00 8.66 95 LEU A N 1
ATOM 703 C CA . LEU A 1 95 ? 39.800 19.481 0.614 1.00 9.12 95 LEU A CA 1
ATOM 704 C C . LEU A 1 95 ? 40.737 18.739 -0.301 1.00 11.80 95 LEU A C 1
ATOM 705 O O . LEU A 1 95 ? 41.811 19.237 -0.648 1.00 11.39 95 LEU A O 1
ATOM 710 N N . ASP A 1 96 ? 40.369 17.529 -0.729 1.00 11.39 96 ASP A N 1
ATOM 711 C CA . ASP A 1 96 ? 41.266 16.800 -1.619 1.00 12.54 96 ASP A CA 1
ATOM 712 C C . ASP A 1 96 ? 41.447 17.550 -2.939 1.00 13.71 96 ASP A C 1
ATOM 713 O O . ASP A 1 96 ? 42.545 17.566 -3.519 1.00 13.29 96 ASP A O 1
ATOM 718 N N . ARG A 1 97 ? 40.379 18.142 -3.431 1.00 15.07 97 ARG A N 1
ATOM 719 C CA . ARG A 1 97 ? 40.488 18.928 -4.667 1.00 17.78 97 ARG A CA 1
ATOM 720 C C . ARG A 1 97 ? 41.430 20.129 -4.461 1.00 18.23 97 ARG A C 1
ATOM 721 O O . ARG A 1 97 ? 42.281 20.438 -5.314 1.00 14.71 97 ARG A O 1
ATOM 729 N N . LEU A 1 98 ? 41.270 20.808 -3.330 1.00 14.87 98 LEU A N 1
ATOM 730 C CA . LEU A 1 98 ? 42.124 21.957 -2.992 1.00 11.94 98 LEU A CA 1
ATOM 731 C C . LEU A 1 98 ? 43.593 21.533 -2.867 1.00 16.20 98 LEU A C 1
ATOM 732 O O . LEU A 1 98 ? 44.483 22.230 -3.325 1.00 18.27 98 LEU A O 1
ATOM 737 N N . LEU A 1 99 ? 43.881 20.401 -2.211 1.00 10.71 99 LEU A N 1
ATOM 738 C CA . LEU A 1 99 ? 45.269 19.981 -2.087 1.00 14.97 99 LEU A CA 1
ATOM 739 C C . LEU A 1 99 ? 45.838 19.675 -3.464 1.00 18.82 99 LEU A C 1
ATOM 740 O O . LEU A 1 99 ? 46.991 20.026 -3.785 1.00 18.61 99 LEU A O 1
ATOM 745 N N . SER A 1 100 ? 45.018 19.033 -4.287 1.00 16.19 100 SER A N 1
ATOM 746 C CA . SER A 1 100 ? 45.457 18.650 -5.620 1.00 18.09 100 SER A CA 1
ATOM 747 C C . SER A 1 100 ? 45.779 19.910 -6.427 1.00 21.98 100 SER A C 1
ATOM 748 O O . SER A 1 100 ? 46.839 19.996 -7.047 1.00 23.19 100 SER A O 1
ATOM 751 N N . GLU A 1 101 ? 44.868 20.880 -6.409 1.00 20.23 101 GLU A N 1
ATOM 752 C CA . GLU A 1 101 ? 45.074 22.141 -7.147 1.00 22.52 101 GLU A CA 1
ATOM 753 C C . GLU A 1 101 ? 46.263 22.969 -6.715 1.00 29.44 101 GLU A C 1
ATOM 754 O O . GLU A 1 101 ? 46.859 23.684 -7.524 1.00 30.04 101 GLU A O 1
ATOM 760 N N . THR A 1 102 ? 46.626 22.880 -5.443 1.00 20.93 102 THR A N 1
ATOM 761 C CA . THR A 1 102 ? 47.736 23.664 -4.938 1.00 18.28 102 THR A CA 1
ATOM 762 C C . THR A 1 102 ? 49.030 22.910 -4.894 1.00 20.96 102 THR A C 1
ATOM 763 O O . THR A 1 102 ? 50.041 23.433 -4.402 1.00 23.05 102 THR A O 1
ATOM 767 N N . GLY A 1 103 ? 49.007 21.677 -5.390 1.00 22.66 103 GLY A N 1
ATOM 768 C CA . GLY A 1 103 ? 50.207 20.853 -5.376 1.00 19.15 103 GLY A CA 1
ATOM 769 C C . GLY A 1 103 ? 50.679 20.457 -3.984 1.00 25.67 103 GLY A C 1
ATOM 770 O O . GLY A 1 103 ? 51.889 20.354 -3.724 1.00 24.26 103 GLY A O 1
ATOM 771 N N . THR A 1 104 ? 49.723 20.215 -3.090 1.00 16.84 104 THR A N 1
ATOM 772 C CA . THR A 1 104 ? 50.036 19.840 -1.703 1.00 17.21 104 THR A CA 1
ATOM 773 C C . THR A 1 104 ? 49.823 18.327 -1.536 1.00 18.66 104 THR A C 1
ATOM 774 O O . THR A 1 104 ? 48.713 17.829 -1.719 1.00 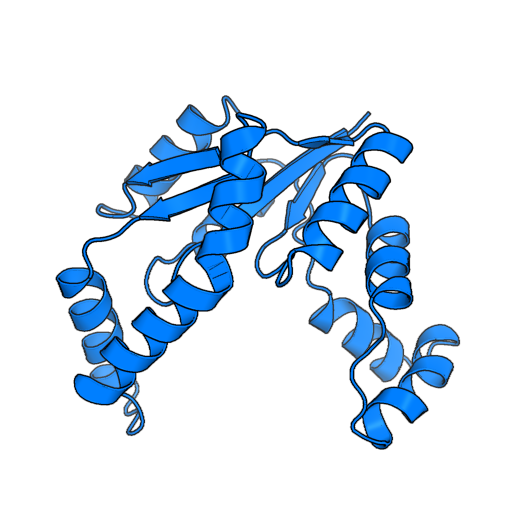21.54 104 THR A O 1
ATOM 778 N N . ARG A 1 105 ? 50.885 17.606 -1.200 1.00 16.99 105 ARG A N 1
ATOM 779 C CA . ARG A 1 105 ? 50.796 16.166 -1.044 1.00 21.02 105 ARG A CA 1
ATOM 780 C C . ARG A 1 105 ? 50.305 15.821 0.358 1.00 14.55 105 ARG A C 1
ATOM 781 O O . ARG A 1 105 ? 50.829 16.344 1.346 1.00 15.44 105 ARG A O 1
ATOM 789 N N . LEU A 1 106 ? 49.293 14.952 0.434 1.00 18.49 106 LEU A N 1
ATOM 790 C CA . LEU A 1 106 ? 48.751 14.518 1.730 1.00 13.82 106 LEU A CA 1
ATOM 791 C C . LEU A 1 106 ? 49.655 13.370 2.183 1.00 16.33 1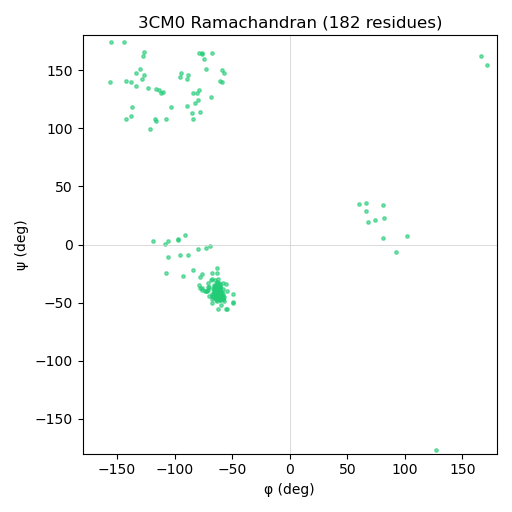06 LEU A C 1
ATOM 792 O O . LEU A 1 106 ? 49.635 12.286 1.590 1.00 18.68 106 LEU A O 1
ATOM 797 N N . LEU A 1 107 ? 50.477 13.629 3.193 1.00 12.71 107 LEU A N 1
ATOM 798 C CA . LEU A 1 107 ? 51.416 12.632 3.728 1.00 15.82 107 LEU A CA 1
ATOM 799 C C . LEU A 1 107 ? 50.700 11.476 4.425 1.00 17.06 107 LEU A C 1
ATOM 800 O O . LEU A 1 107 ? 51.211 10.351 4.497 1.00 18.22 107 LEU A O 1
ATOM 805 N N . GLY A 1 108 ? 49.543 11.773 4.983 1.00 14.45 108 GLY A N 1
ATOM 806 C CA . GLY A 1 108 ? 48.790 10.747 5.689 1.00 12.79 108 GLY A CA 1
ATOM 807 C C . GLY A 1 108 ? 47.676 11.342 6.525 1.00 13.42 108 GLY A C 1
ATOM 808 O O . GLY A 1 108 ? 47.643 12.544 6.772 1.00 12.06 108 GLY A O 1
ATOM 809 N N . VAL A 1 109 ? 46.719 10.492 6.895 1.00 8.64 109 VAL A N 1
ATOM 810 C CA . VAL A 1 109 ? 45.628 10.873 7.756 1.00 7.51 109 VAL A CA 1
ATOM 811 C C . VAL A 1 109 ? 45.866 9.986 8.972 1.00 11.11 109 VAL A C 1
ATOM 812 O O . VAL A 1 109 ? 45.695 8.777 8.923 1.00 12.03 109 VAL A O 1
ATOM 816 N N . VAL A 1 110 ? 46.302 10.607 10.049 1.00 10.45 110 VAL A N 1
ATOM 817 C CA . VAL A 1 110 ? 46.618 9.882 11.282 1.00 11.66 110 VAL A CA 1
ATOM 818 C C . VAL A 1 110 ? 45.341 9.571 12.053 1.00 9.30 110 VAL A C 1
ATOM 819 O O . VAL A 1 110 ? 44.571 10.471 12.364 1.00 12.10 110 VAL A O 1
ATOM 823 N N . LEU A 1 111 ? 45.116 8.283 12.352 1.00 10.54 111 LEU A N 1
ATOM 824 C CA . LEU A 1 111 ? 43.937 7.899 13.129 1.00 9.56 111 LEU A CA 1
ATOM 825 C C . LEU A 1 111 ? 44.474 7.303 14.423 1.00 10.87 111 LEU A C 1
ATOM 826 O O . LEU A 1 111 ? 45.025 6.192 14.412 1.00 10.26 111 LEU A O 1
ATOM 831 N N . VAL A 1 112 ? 44.343 8.053 15.516 1.00 9.93 112 VAL A N 1
ATOM 832 C CA . VAL A 1 112 ? 44.841 7.587 16.810 1.00 11.08 112 VAL A CA 1
ATOM 833 C C . VAL A 1 112 ? 43.807 6.661 17.424 1.00 11.69 112 VAL A C 1
ATOM 834 O O . VAL A 1 112 ? 42.671 7.057 17.669 1.00 15.34 112 VAL A O 1
ATOM 838 N N . GLU A 1 113 ? 44.238 5.423 17.713 1.00 13.12 113 GLU A N 1
ATOM 839 C CA . GLU A 1 113 ? 43.326 4.392 18.220 1.00 10.30 113 GLU A CA 1
ATOM 840 C C . GLU A 1 113 ? 43.669 4.008 19.647 1.00 12.32 113 GLU A C 1
ATOM 841 O O . GLU A 1 113 ? 44.834 3.756 19.960 1.00 14.09 113 GLU A O 1
ATOM 847 N N . VAL A 1 114 ? 42.643 3.946 20.480 1.00 10.35 114 VAL A N 1
ATOM 848 C CA . VAL A 1 114 ? 42.831 3.637 21.912 1.00 14.65 114 VAL A CA 1
ATOM 849 C C . VAL A 1 114 ? 41.672 2.758 22.339 1.00 14.16 114 VAL A C 1
ATOM 850 O O . VAL A 1 114 ? 40.556 2.977 21.916 1.00 15.87 114 VAL A O 1
ATOM 854 N N . PRO A 1 115 ? 41.933 1.738 23.184 1.00 12.96 115 PRO A N 1
ATOM 855 C CA . PRO A 1 115 ? 40.846 0.858 23.636 1.00 16.94 115 PRO A CA 1
ATOM 856 C C . PRO A 1 115 ? 39.803 1.726 24.342 1.00 12.02 115 PRO A C 1
ATOM 857 O O . PRO A 1 115 ? 40.161 2.606 25.126 1.00 13.33 115 PRO A O 1
ATOM 861 N N . GLU A 1 116 ? 38.523 1.441 24.122 1.00 13.71 116 GLU A N 1
ATOM 862 C CA . GLU A 1 116 ? 37.481 2.273 24.691 1.00 20.44 116 GLU A CA 1
ATOM 863 C C . GLU A 1 116 ? 37.507 2.314 26.200 1.00 20.45 116 GLU A C 1
ATOM 864 O O . GLU A 1 116 ? 37.233 3.348 26.785 1.00 18.01 116 GLU A O 1
ATOM 870 N N . GLU A 1 117 ? 37.847 1.199 26.837 1.00 15.30 117 GLU A N 1
ATOM 871 C CA . GLU A 1 117 ? 37.899 1.214 28.296 1.00 22.42 117 GLU A CA 1
ATOM 872 C C . GLU A 1 117 ? 38.928 2.240 28.807 1.00 18.90 117 GLU A C 1
ATOM 873 O O . GLU A 1 117 ? 38.711 2.890 29.830 1.00 18.87 117 GLU A O 1
ATOM 879 N N . GLU A 1 118 ? 40.044 2.399 28.103 1.00 14.62 118 GLU A N 1
ATOM 880 C CA . GLU A 1 118 ? 41.060 3.361 28.510 1.00 15.01 118 GLU A CA 1
ATOM 881 C C . GLU A 1 118 ? 40.582 4.795 28.225 1.00 15.64 118 GLU A C 1
ATOM 882 O O . GLU A 1 118 ? 40.838 5.733 29.019 1.00 16.13 118 GLU A O 1
ATOM 888 N N . LEU A 1 119 ? 39.930 4.987 27.087 1.00 15.67 119 LEU A N 1
ATOM 889 C CA . LEU A 1 119 ? 39.445 6.348 26.808 1.00 18.66 119 LEU A CA 1
ATOM 890 C C . LEU A 1 119 ? 38.457 6.752 27.902 1.00 19.31 119 LEU A C 1
ATOM 891 O O . LEU A 1 119 ? 38.521 7.865 28.433 1.00 18.85 119 LEU A O 1
ATOM 896 N N . VAL A 1 120 ? 37.537 5.855 28.242 1.00 14.83 120 VAL A N 1
ATOM 897 C CA . VAL A 1 120 ? 36.563 6.160 29.283 1.00 17.52 120 VAL A CA 1
ATOM 898 C C . VAL A 1 120 ? 37.242 6.440 30.624 1.00 23.31 120 VAL A C 1
ATOM 899 O O . VAL A 1 120 ? 36.913 7.413 31.316 1.00 21.48 120 VAL A O 1
ATOM 903 N N . ARG A 1 121 ? 38.204 5.601 31.008 1.00 19.24 121 ARG A N 1
ATOM 904 C CA . ARG A 1 121 ? 38.904 5.821 32.271 1.00 21.33 121 ARG A CA 1
ATOM 905 C C . ARG A 1 121 ? 39.569 7.195 32.292 1.00 18.08 121 ARG A C 1
ATOM 906 O O . ARG A 1 121 ? 39.470 7.939 33.279 1.00 22.07 121 ARG A O 1
ATOM 914 N N . ARG A 1 122 ? 40.244 7.531 31.204 1.00 19.57 122 ARG A N 1
ATOM 915 C CA . ARG A 1 122 ? 40.942 8.810 31.104 1.00 18.85 122 ARG A CA 1
ATOM 916 C C . ARG A 1 122 ? 40.004 9.980 31.250 1.00 23.40 122 ARG A C 1
ATOM 917 O O . ARG A 1 122 ? 40.255 10.881 32.071 1.00 24.61 122 ARG A O 1
ATOM 925 N N . ILE A 1 123 ? 38.939 9.966 30.449 1.00 22.53 123 ILE A N 1
ATOM 926 C CA . ILE A 1 123 ? 37.973 11.053 30.462 1.00 26.92 123 ILE A CA 1
ATOM 927 C C . ILE A 1 123 ? 37.325 11.205 31.841 1.00 30.10 123 ILE A C 1
ATOM 928 O O . ILE A 1 123 ? 37.248 12.327 32.381 1.00 26.38 123 ILE A O 1
ATOM 933 N N . LEU A 1 124 ? 36.873 10.091 32.425 1.00 21.68 124 LEU A N 1
ATOM 934 C CA . LEU A 1 124 ? 36.250 10.165 33.745 1.00 22.96 124 LEU A CA 1
ATOM 935 C C . LEU A 1 124 ? 37.231 10.651 34.813 1.00 26.27 124 LEU A C 1
ATOM 936 O O . LEU A 1 124 ? 36.845 11.368 35.744 1.00 26.75 124 LEU A O 1
ATOM 941 N N . ARG A 1 125 ? 38.504 10.293 34.686 1.00 25.71 125 ARG A N 1
ATOM 942 C CA . ARG A 1 125 ? 39.476 10.749 35.664 1.00 25.27 125 ARG A CA 1
ATOM 943 C C . ARG A 1 125 ? 39.701 12.258 35.586 1.00 28.50 125 ARG A C 1
ATOM 944 O O . ARG A 1 125 ? 39.691 12.949 36.615 1.00 31.47 125 ARG A O 1
ATOM 952 N N . ARG A 1 126 ? 39.950 12.763 34.384 1.00 26.83 126 ARG A N 1
ATOM 953 C CA . ARG A 1 126 ? 40.170 14.189 34.210 1.00 32.53 126 ARG A CA 1
ATOM 954 C C . ARG A 1 126 ? 38.910 14.944 34.668 1.00 35.16 126 ARG A C 1
ATOM 955 O O . ARG A 1 126 ? 39.001 16.017 35.276 1.00 32.01 126 ARG A O 1
ATOM 963 N N . ALA A 1 127 ? 37.735 14.369 34.398 1.00 27.46 127 ALA A N 1
ATOM 964 C CA . ALA A 1 127 ? 36.474 15.003 34.799 1.00 30.38 127 ALA A CA 1
ATOM 965 C C . ALA A 1 127 ? 36.378 15.109 36.314 1.00 37.40 127 ALA A C 1
ATOM 966 O O . ALA A 1 127 ? 36.016 16.162 36.855 1.00 37.83 127 ALA A O 1
ATOM 968 N N . GLU A 1 128 ? 36.694 14.020 37.007 1.00 35.10 128 GLU A N 1
ATOM 969 C CA . GLU A 1 128 ? 36.623 14.028 38.458 1.00 40.61 128 GLU A CA 1
ATOM 970 C C . GLU A 1 128 ? 37.560 15.105 39.001 1.00 41.45 128 GLU A C 1
ATOM 971 O O . GLU A 1 128 ? 37.177 15.907 39.853 1.00 42.61 128 GLU A O 1
ATOM 977 N N . LEU A 1 129 ? 38.778 15.136 38.475 1.00 36.73 129 LEU A N 1
ATOM 978 C CA . LEU A 1 129 ? 39.788 16.096 38.902 1.00 41.34 129 LEU A CA 1
ATOM 979 C C . LEU A 1 129 ? 39.384 17.552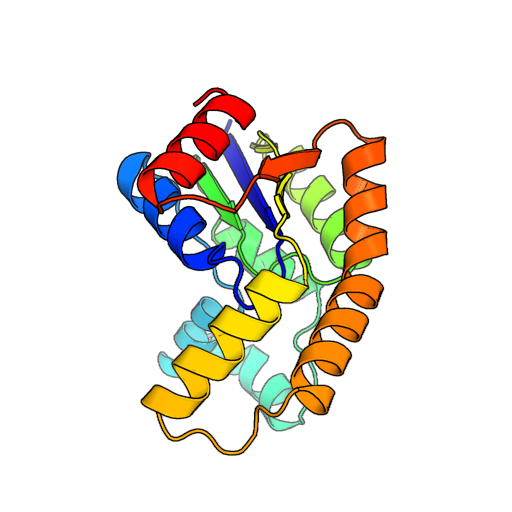 38.639 1.00 48.80 129 LEU A C 1
ATOM 980 O O . LEU A 1 129 ? 39.556 18.410 39.506 1.00 48.73 129 LEU A O 1
ATOM 985 N N . GLU A 1 130 ? 38.852 17.826 37.448 1.00 44.60 130 GLU A N 1
ATOM 986 C CA . GLU A 1 130 ? 38.445 19.182 37.080 1.00 41.82 130 GLU A CA 1
ATOM 987 C C . GLU A 1 130 ? 37.092 19.597 37.664 1.00 41.88 130 GLU A C 1
ATOM 988 O O . GLU A 1 130 ? 36.652 20.739 37.487 1.00 41.14 130 GLU A O 1
ATOM 994 N N . GLY A 1 131 ? 36.438 18.670 38.355 1.00 32.25 131 GLY A N 1
ATOM 995 C CA . GLY A 1 131 ? 35.142 18.957 38.950 1.00 34.71 131 GLY A CA 1
ATOM 996 C C . GLY A 1 131 ? 33.980 19.029 37.964 1.00 36.76 131 GLY A C 1
ATOM 997 O O . GLY A 1 131 ? 32.956 19.628 38.280 1.00 34.55 131 GLY A O 1
ATOM 998 N N . ARG A 1 132 ? 34.117 18.422 36.781 1.00 24.43 132 ARG A N 1
ATOM 999 C CA . ARG A 1 132 ? 33.038 18.457 35.798 1.00 28.29 132 ARG A CA 1
ATOM 1000 C C . ARG A 1 132 ? 31.888 17.552 36.247 1.00 31.49 132 ARG A C 1
ATOM 1001 O O . ARG A 1 132 ? 32.110 16.562 36.945 1.00 28.28 132 ARG A O 1
ATOM 1009 N N . SER A 1 133 ? 30.659 17.885 35.854 1.00 27.59 133 SER A N 1
ATOM 1010 C CA . SER A 1 133 ? 29.501 17.082 36.242 1.00 24.42 133 SER A CA 1
ATOM 1011 C C . SER A 1 133 ? 28.785 16.508 35.041 1.00 30.00 133 SER A C 1
ATOM 1012 O O . SER A 1 133 ? 27.757 15.836 35.174 1.00 32.61 133 SER A O 1
ATOM 1015 N N . ASP A 1 134 ? 29.328 16.760 33.858 1.00 26.14 134 ASP A N 1
ATOM 1016 C CA . ASP A 1 134 ? 28.671 16.292 32.645 1.00 33.16 134 ASP A CA 1
ATOM 1017 C C . ASP A 1 134 ? 29.181 14.959 32.130 1.00 36.93 134 ASP A C 1
ATOM 1018 O O . ASP A 1 134 ? 28.596 14.387 31.211 1.00 37.42 134 ASP A O 1
ATOM 1023 N N . ASP A 1 135 ? 30.268 14.466 32.715 1.00 37.25 135 ASP A N 1
ATOM 1024 C CA . ASP A 1 135 ? 30.834 13.201 32.275 1.00 38.29 135 ASP A CA 1
ATOM 1025 C C . ASP A 1 135 ? 30.605 12.045 33.258 1.00 43.51 135 ASP A C 1
ATOM 1026 O O . ASP A 1 135 ? 31.212 11.998 34.337 1.00 43.97 135 ASP A O 1
ATOM 1031 N N . ASN A 1 136 ? 29.725 11.123 32.879 1.00 38.10 136 ASN A N 1
ATOM 1032 C CA . ASN A 1 136 ? 29.458 9.929 33.673 1.00 37.60 136 ASN A CA 1
ATOM 1033 C C . ASN A 1 136 ? 29.673 8.841 32.629 1.00 35.89 136 ASN A C 1
ATOM 1034 O O . ASN A 1 136 ? 29.715 9.152 31.435 1.00 35.18 136 ASN A O 1
ATOM 1039 N N . GLU A 1 137 ? 29.800 7.581 33.047 1.00 28.04 137 GLU A N 1
ATOM 1040 C CA . GLU A 1 137 ? 30.073 6.505 32.093 1.00 28.49 137 GLU A CA 1
ATOM 1041 C C . GLU A 1 137 ? 29.161 6.498 30.889 1.00 26.83 137 GLU A C 1
ATOM 1042 O O . GLU A 1 137 ? 29.605 6.436 29.730 1.00 29.07 137 GLU A O 1
ATOM 1048 N N . GLU A 1 138 ? 27.867 6.562 31.161 1.00 30.26 138 GLU A N 1
ATOM 1049 C CA . GLU A 1 138 ? 26.874 6.553 30.105 1.00 32.46 138 GLU A CA 1
ATOM 1050 C C . GLU A 1 138 ? 27.092 7.656 29.085 1.00 29.87 138 GLU A C 1
ATOM 1051 O O . GLU A 1 138 ? 27.194 7.381 27.892 1.00 32.05 138 GLU A O 1
ATOM 1057 N N . THR A 1 139 ? 27.162 8.908 29.540 1.00 28.57 139 THR A N 1
ATOM 1058 C CA . THR A 1 139 ? 27.336 10.025 28.613 1.00 34.93 139 THR A CA 1
ATOM 1059 C C . THR A 1 139 ? 28.628 9.938 27.799 1.00 32.36 139 THR A C 1
ATOM 1060 O O . THR A 1 139 ? 28.643 10.286 26.610 1.00 25.03 139 THR A O 1
ATOM 1064 N N . VAL A 1 140 ? 29.704 9.482 28.436 1.00 25.71 140 VAL A N 1
ATOM 1065 C CA . VAL A 1 140 ? 30.976 9.359 27.733 1.00 27.56 140 VAL A CA 1
ATOM 1066 C C . VAL A 1 140 ? 30.896 8.260 26.671 1.00 25.53 140 VAL A C 1
ATOM 1067 O O . VAL A 1 140 ? 31.298 8.478 25.530 1.00 23.10 140 VAL A O 1
ATOM 1071 N N . ARG A 1 141 ? 30.371 7.085 27.012 1.00 22.31 141 ARG A N 1
ATOM 1072 C CA . ARG A 1 141 ? 30.271 6.024 26.017 1.00 28.41 141 ARG A CA 1
ATOM 1073 C C . ARG A 1 141 ? 29.354 6.422 24.869 1.00 26.28 141 ARG A C 1
ATOM 1074 O O . ARG A 1 141 ? 29.551 6.001 23.729 1.00 23.94 141 ARG A O 1
ATOM 1082 N N . ARG A 1 142 ? 28.333 7.212 25.162 1.00 28.47 142 ARG A N 1
ATOM 1083 C CA . ARG A 1 142 ? 27.436 7.648 24.102 1.00 29.11 142 ARG A CA 1
ATOM 1084 C C . ARG A 1 142 ? 28.138 8.641 23.182 1.00 26.70 142 ARG A C 1
ATOM 1085 O O . ARG A 1 142 ? 28.017 8.564 21.953 1.00 32.45 142 ARG A O 1
ATOM 1093 N N . ARG A 1 143 ? 28.864 9.584 23.765 1.00 23.86 143 ARG A N 1
ATOM 1094 C CA . ARG A 1 143 ? 29.580 10.544 22.952 1.00 30.04 143 ARG A CA 1
ATOM 1095 C C . ARG A 1 143 ? 30.611 9.819 22.083 1.00 31.42 143 ARG A C 1
ATOM 1096 O O . ARG A 1 143 ? 30.867 10.238 20.949 1.00 23.63 143 ARG A O 1
ATOM 1104 N N . LEU A 1 144 ? 31.194 8.726 22.593 1.00 25.62 144 LEU A N 1
ATOM 1105 C CA . LEU A 1 144 ? 32.181 7.981 21.810 1.00 21.14 144 LEU A CA 1
ATOM 1106 C C . LEU A 1 144 ? 31.518 7.246 20.651 1.00 18.94 144 LEU A C 1
ATOM 1107 O O . LEU A 1 144 ? 32.109 7.092 19.578 1.00 20.02 144 LEU A O 1
ATOM 1112 N N . GLU A 1 145 ? 30.282 6.798 20.846 1.00 24.62 145 GLU A N 1
ATOM 1113 C CA . GLU A 1 145 ? 29.552 6.098 19.789 1.00 23.10 145 GLU A CA 1
ATOM 1114 C C . GLU A 1 145 ? 29.158 7.063 18.674 1.00 28.21 145 GLU A C 1
ATOM 1115 O O . GLU A 1 145 ? 29.157 6.709 17.478 1.00 25.19 145 GLU A O 1
ATOM 1121 N N . VAL A 1 146 ? 28.818 8.283 19.069 1.00 25.60 146 VAL A N 1
ATOM 1122 C CA . VAL A 1 146 ? 28.457 9.307 18.094 1.00 29.01 146 VAL A CA 1
ATOM 1123 C C . VAL A 1 146 ? 29.697 9.655 17.269 1.00 28.63 146 VAL A C 1
ATOM 1124 O O . VAL A 1 146 ? 29.643 9.778 16.034 1.00 23.73 146 VAL A O 1
ATOM 1128 N N . TYR A 1 147 ? 30.815 9.831 17.959 1.00 24.65 147 TYR A N 1
ATOM 1129 C CA . TYR A 1 147 ? 32.068 10.119 17.280 1.00 22.81 147 TYR A CA 1
ATOM 1130 C C . TYR A 1 147 ? 32.370 8.999 16.280 1.00 21.96 147 TYR A C 1
ATOM 1131 O O . TYR A 1 147 ? 32.773 9.254 15.133 1.00 19.92 147 TYR A O 1
ATOM 1140 N N . ARG A 1 148 ? 32.203 7.749 16.704 1.00 15.33 148 ARG A N 1
ATOM 1141 C CA . ARG A 1 148 ? 32.472 6.656 15.782 1.00 17.25 148 ARG A CA 1
ATOM 1142 C C . ARG A 1 148 ? 31.566 6.725 14.557 1.00 24.14 148 ARG A C 1
ATOM 1143 O O . ARG A 1 148 ? 32.020 6.521 13.420 1.00 19.23 148 ARG A O 1
ATOM 1151 N N . GLU A 1 149 ? 30.289 7.021 14.773 1.00 23.48 149 GLU A N 1
ATOM 1152 C CA . GLU A 1 149 ? 29.349 7.075 13.644 1.00 29.88 149 GLU A CA 1
ATOM 1153 C C . GLU A 1 149 ? 29.637 8.201 12.646 1.00 23.50 149 GLU A C 1
ATOM 1154 O O . GLU A 1 149 ? 29.539 8.011 11.428 1.00 26.85 149 GLU A O 1
ATOM 1160 N N . LYS A 1 150 ? 30.013 9.358 13.153 1.00 21.56 150 LYS A N 1
ATOM 1161 C CA . LYS A 1 150 ? 30.304 10.492 12.294 1.00 26.28 150 LYS A CA 1
ATOM 1162 C C . LYS A 1 150 ? 31.659 10.409 11.593 1.00 28.17 150 LYS A C 1
ATOM 1163 O O . LYS A 1 150 ? 31.875 11.011 10.531 1.00 26.11 150 LYS A O 1
ATOM 1169 N N . THR A 1 151 ? 32.580 9.667 12.191 1.00 18.41 151 THR A N 1
ATOM 1170 C CA . THR A 1 151 ? 33.939 9.568 11.666 1.00 15.39 151 THR A CA 1
ATOM 1171 C C . THR A 1 151 ? 34.163 8.394 10.731 1.00 19.38 151 THR A C 1
ATOM 1172 O O . THR A 1 151 ? 35.046 8.437 9.867 1.00 20.27 151 THR A O 1
ATOM 1176 N N . GLU A 1 152 ? 33.381 7.327 10.913 1.00 17.37 152 GLU A N 1
ATOM 1177 C CA . GLU A 1 152 ? 33.525 6.156 10.063 1.00 19.92 152 GLU A CA 1
ATOM 1178 C C . GLU A 1 152 ? 33.559 6.447 8.534 1.00 13.97 152 GLU A C 1
ATOM 1179 O O . GLU A 1 152 ? 34.353 5.836 7.816 1.00 14.40 152 GLU A O 1
ATOM 1185 N N . PRO A 1 153 ? 32.688 7.347 8.020 1.00 14.98 153 PRO A N 1
ATOM 1186 C CA . PRO A 1 153 ? 32.697 7.646 6.584 1.00 16.78 153 PRO A CA 1
ATOM 1187 C C . PRO A 1 153 ? 34.025 8.271 6.166 1.00 13.35 153 PRO A C 1
ATOM 1188 O O . PRO A 1 153 ? 34.478 8.033 5.076 1.00 13.80 153 PRO A O 1
ATOM 1192 N N . LEU A 1 154 ? 34.652 9.050 7.050 1.00 11.31 154 LEU A N 1
ATOM 1193 C CA . LEU A 1 154 ? 35.958 9.637 6.712 1.00 12.63 154 LEU A CA 1
ATOM 1194 C C . LEU A 1 154 ? 37.035 8.573 6.718 1.00 9.72 154 LEU A C 1
ATOM 1195 O O . LEU A 1 154 ? 37.950 8.580 5.894 1.00 12.80 154 LEU A O 1
ATOM 1200 N N . VAL A 1 155 ? 36.971 7.659 7.683 1.00 10.75 155 VAL A N 1
ATOM 1201 C CA . VAL A 1 155 ? 37.965 6.592 7.722 1.00 12.34 155 VAL A CA 1
ATOM 1202 C C . VAL A 1 155 ? 37.884 5.772 6.418 1.00 12.64 155 VAL A C 1
ATOM 1203 O O . VAL A 1 155 ? 38.898 5.446 5.816 1.00 14.36 155 VAL A O 1
ATOM 1207 N N . GLY A 1 156 ? 36.667 5.448 5.980 1.00 17.13 156 GLY A N 1
ATOM 1208 C CA . GLY A 1 156 ? 36.499 4.696 4.745 1.00 13.42 156 GLY A CA 1
ATOM 1209 C C . GLY A 1 156 ? 37.012 5.453 3.530 1.00 11.79 156 GLY A C 1
ATOM 1210 O O . GLY A 1 156 ? 37.639 4.879 2.642 1.00 14.45 156 GLY A O 1
ATOM 1211 N N . TYR A 1 157 ? 36.750 6.755 3.509 1.00 9.48 157 TYR A N 1
ATOM 1212 C CA . TYR A 1 157 ? 37.191 7.617 2.408 1.00 11.82 157 TYR A CA 1
ATOM 1213 C C . TYR A 1 157 ? 38.715 7.607 2.276 1.00 9.49 157 TYR A C 1
ATOM 1214 O O . TYR A 1 157 ? 39.288 7.437 1.184 1.00 10.26 157 TYR A O 1
ATOM 1223 N N . TYR A 1 158 ? 39.404 7.763 3.408 1.00 9.50 158 TYR A N 1
ATOM 1224 C CA . TYR A 1 158 ? 40.857 7.787 3.340 1.00 9.33 158 TYR A CA 1
ATOM 1225 C C . TYR A 1 158 ? 41.495 6.412 3.204 1.00 9.69 158 TYR A C 1
ATOM 1226 O O . TYR A 1 158 ? 42.525 6.284 2.553 1.00 11.33 158 TYR A O 1
ATOM 1235 N N . GLU A 1 159 ? 40.908 5.389 3.825 1.00 13.27 159 GLU A N 1
ATOM 1236 C CA . GLU A 1 159 ? 41.450 4.037 3.682 1.00 13.19 159 GLU A CA 1
ATOM 1237 C C . GLU A 1 159 ? 41.384 3.580 2.194 1.00 12.52 159 GLU A C 1
ATOM 1238 O O . GLU A 1 159 ? 42.315 2.941 1.678 1.00 16.45 159 GLU A O 1
ATOM 1244 N N . ALA A 1 160 ? 40.315 3.962 1.498 1.00 13.38 160 ALA A N 1
ATOM 1245 C CA . ALA A 1 160 ? 40.162 3.570 0.080 1.00 15.60 160 ALA A CA 1
ATOM 1246 C C . ALA A 1 160 ? 41.277 4.179 -0.775 1.00 19.45 160 ALA A C 1
ATOM 1247 O O . ALA A 1 160 ? 41.623 3.675 -1.841 1.00 19.23 160 ALA A O 1
ATOM 1249 N N . ARG A 1 161 ? 41.838 5.286 -0.302 1.00 16.93 161 ARG A N 1
ATOM 1250 C CA . ARG A 1 161 ? 42.896 5.964 -1.033 1.00 12.12 161 ARG A CA 1
ATOM 1251 C C . ARG A 1 161 ? 44.291 5.625 -0.569 1.00 14.51 161 ARG A C 1
ATOM 1252 O O . ARG A 1 161 ? 45.269 6.203 -1.053 1.00 14.79 161 ARG A O 1
ATOM 1260 N N . GLY A 1 162 ? 44.374 4.696 0.371 1.00 17.19 162 GLY A N 1
ATOM 1261 C CA . GLY A 1 162 ? 45.648 4.260 0.913 1.00 14.65 162 GLY A CA 1
ATOM 1262 C C . GLY A 1 162 ? 46.435 5.260 1.741 1.00 15.56 162 GLY A C 1
ATOM 1263 O O . GLY A 1 162 ? 47.637 5.053 1.958 1.00 13.99 162 GLY A O 1
ATOM 1264 N N . VAL A 1 163 ? 45.763 6.296 2.253 1.00 11.42 163 VAL A N 1
ATOM 1265 C CA . VAL A 1 163 ? 46.441 7.329 3.012 1.00 11.04 163 VAL A CA 1
ATOM 1266 C C . VAL A 1 163 ? 46.153 7.307 4.516 1.00 12.62 163 VAL A C 1
ATOM 1267 O O . VAL A 1 163 ? 46.690 8.135 5.267 1.00 13.11 163 VAL A O 1
ATOM 1271 N N . LEU A 1 164 ? 45.340 6.349 4.961 1.00 12.04 164 LEU A N 1
ATOM 1272 C CA . LEU A 1 164 ? 45.018 6.281 6.401 1.00 10.02 164 LEU A CA 1
ATOM 1273 C C . LEU A 1 164 ? 46.196 5.632 7.135 1.00 13.73 164 LEU A C 1
ATOM 1274 O O . LEU A 1 164 ? 46.720 4.595 6.710 1.00 16.98 164 LEU A O 1
ATOM 1279 N N . LYS A 1 165 ? 46.603 6.246 8.235 1.00 13.60 165 LYS A N 1
ATOM 1280 C CA . LYS A 1 165 ? 47.713 5.747 9.050 1.00 12.27 165 LYS A CA 1
ATOM 1281 C C . LYS A 1 165 ? 47.138 5.500 10.441 1.00 15.00 165 LYS A C 1
ATOM 1282 O O . LYS A 1 165 ? 46.937 6.440 11.221 1.00 15.94 165 LYS A O 1
ATOM 1288 N N . ARG A 1 166 ? 46.827 4.238 10.732 1.00 13.51 166 ARG A N 1
ATOM 1289 C CA . ARG A 1 166 ? 46.279 3.877 12.029 1.00 13.52 166 ARG A CA 1
ATOM 1290 C C . ARG A 1 166 ? 47.461 3.787 12.964 1.00 12.40 166 ARG A C 1
ATOM 1291 O O . ARG A 1 166 ? 48.465 3.108 12.676 1.00 16.52 166 ARG A O 1
ATOM 1299 N N . VAL A 1 167 ? 47.345 4.446 14.107 1.00 10.07 167 VAL A N 1
ATOM 1300 C CA . VAL A 1 167 ? 48.428 4.483 15.077 1.00 8.11 167 VAL A CA 1
ATOM 1301 C C . VAL A 1 167 ? 47.942 4.072 16.458 1.00 10.43 167 VAL A C 1
ATOM 1302 O O . VAL A 1 167 ? 46.825 4.407 16.864 1.00 10.81 167 VAL A O 1
ATOM 1306 N N . ASP A 1 168 ? 48.796 3.350 17.182 1.00 9.80 168 ASP A N 1
ATOM 1307 C CA . ASP A 1 168 ? 48.441 2.902 18.553 1.00 7.50 168 ASP A CA 1
ATOM 1308 C C . ASP A 1 168 ? 48.617 4.093 19.504 1.00 9.76 168 ASP A C 1
ATOM 1309 O O . ASP A 1 168 ? 49.723 4.569 19.722 1.00 12.09 168 ASP A O 1
ATOM 1314 N N . GLY A 1 169 ? 47.516 4.577 20.069 1.00 11.82 169 GLY A N 1
ATOM 1315 C CA . GLY A 1 169 ? 47.589 5.740 20.946 1.00 14.35 169 GLY A CA 1
ATOM 1316 C C . GLY A 1 169 ? 47.783 5.482 22.427 1.00 15.78 169 GLY A C 1
ATOM 1317 O O . GLY A 1 169 ? 47.688 6.404 23.251 1.00 13.06 169 GLY A O 1
ATOM 1318 N N . LEU A 1 170 ? 48.041 4.228 22.773 1.00 15.75 170 LEU A N 1
ATOM 1319 C CA . LEU A 1 170 ? 48.299 3.874 24.175 1.00 18.99 170 LEU A CA 1
ATOM 1320 C C . LEU A 1 170 ? 49.806 4.032 24.359 1.00 19.95 170 LEU A C 1
ATOM 1321 O O . LEU A 1 170 ? 50.576 3.710 23.460 1.00 28.40 170 LEU A O 1
ATOM 1326 N N . GLY A 1 171 ? 50.240 4.525 25.521 1.00 21.57 171 GLY A N 1
ATOM 1327 C CA . GLY A 1 171 ? 51.673 4.702 25.730 1.00 21.82 171 GLY A CA 1
ATOM 1328 C C . GLY A 1 171 ? 51.936 6.134 26.163 1.00 22.32 171 GLY A C 1
ATOM 1329 O O . GLY A 1 171 ? 50.991 6.882 26.365 1.00 22.13 171 GLY A O 1
ATOM 1330 N N . THR A 1 172 ? 53.195 6.519 26.339 1.00 19.92 172 THR A N 1
ATOM 1331 C CA . THR A 1 172 ? 53.458 7.900 26.742 1.00 20.97 172 THR A CA 1
ATOM 1332 C C . THR A 1 172 ? 53.350 8.790 25.514 1.00 21.72 172 THR A C 1
ATOM 1333 O O . THR A 1 172 ? 53.362 8.300 24.396 1.00 17.53 172 THR A O 1
ATOM 1337 N N . PRO A 1 173 ? 53.242 10.110 25.711 1.00 26.82 173 PRO A N 1
ATOM 1338 C CA . PRO A 1 173 ? 53.144 11.031 24.573 1.00 24.45 173 PRO A CA 1
ATOM 1339 C C . PRO A 1 173 ? 54.318 10.819 23.633 1.00 27.21 173 PRO A C 1
ATOM 1340 O O . PRO A 1 173 ? 54.182 10.843 22.406 1.00 23.06 173 PRO A O 1
ATOM 1344 N N . ASP A 1 174 ? 55.493 10.611 24.212 1.00 22.79 174 ASP A N 1
ATOM 1345 C CA . ASP A 1 174 ? 56.676 10.397 23.412 1.00 22.88 174 ASP A CA 1
ATOM 1346 C C . ASP A 1 174 ? 56.581 9.129 22.573 1.00 19.83 174 ASP A C 1
ATOM 1347 O O . ASP A 1 174 ? 57.049 9.110 21.427 1.00 21.49 174 ASP A O 1
ATOM 1352 N N . GLU A 1 175 ? 56.030 8.056 23.142 1.00 21.41 175 GLU A N 1
ATOM 1353 C CA . GLU A 1 175 ? 55.891 6.810 22.383 1.00 18.28 175 GLU A CA 1
ATOM 1354 C C . GLU A 1 175 ? 54.891 6.966 21.233 1.00 17.45 175 GLU A C 1
ATOM 1355 O O . GLU A 1 175 ? 55.132 6.496 20.126 1.00 18.83 175 GLU A O 1
ATOM 1361 N N . VAL A 1 176 ? 53.768 7.595 21.517 1.00 17.52 176 VAL A N 1
ATOM 1362 C CA . VAL A 1 176 ? 52.752 7.781 20.467 1.00 14.16 176 VAL A CA 1
ATOM 1363 C C . VAL A 1 176 ? 53.322 8.714 19.379 1.00 13.82 176 VAL A C 1
ATOM 1364 O O . VAL A 1 176 ? 53.171 8.476 18.162 1.00 14.84 176 VAL A O 1
ATOM 1368 N N . TYR A 1 177 ? 54.012 9.766 19.810 1.00 15.73 177 TYR A N 1
ATOM 1369 C CA . TYR A 1 177 ? 54.625 10.695 18.856 1.00 18.59 177 TYR A CA 1
ATOM 1370 C C . TYR A 1 177 ? 55.602 9.979 17.921 1.00 16.70 177 TYR A C 1
ATOM 1371 O O . TYR A 1 177 ? 55.624 10.206 16.695 1.00 17.81 177 TYR A O 1
ATOM 1380 N N . ALA A 1 178 ? 56.431 9.099 18.485 1.00 18.79 178 ALA A N 1
ATOM 1381 C CA . ALA A 1 178 ? 57.376 8.352 17.663 1.00 18.89 178 ALA A CA 1
ATOM 1382 C C . ALA A 1 178 ? 56.639 7.505 16.628 1.00 17.05 178 ALA A C 1
ATOM 1383 O O . ALA A 1 178 ? 57.091 7.365 15.488 1.00 17.37 178 ALA A O 1
ATOM 1385 N N . ARG A 1 179 ? 55.527 6.897 17.029 1.00 14.68 179 ARG A N 1
ATOM 1386 C CA . ARG A 1 179 ? 54.769 6.072 16.094 1.00 15.32 179 ARG A CA 1
ATOM 1387 C C . ARG A 1 179 ? 54.163 6.919 14.987 1.00 16.03 179 ARG A C 1
ATOM 1388 O O . ARG A 1 179 ? 54.103 6.492 13.830 1.00 15.77 179 ARG A O 1
ATOM 1396 N N . ILE A 1 180 ? 53.690 8.106 15.335 1.00 14.35 180 ILE A N 1
ATOM 1397 C CA . ILE A 1 180 ? 53.101 8.981 14.304 1.00 14.00 180 ILE A CA 1
ATOM 1398 C C . ILE A 1 180 ? 54.189 9.375 13.279 1.00 18.39 180 ILE A C 1
ATOM 1399 O O . ILE A 1 180 ? 53.965 9.325 12.064 1.00 15.14 180 ILE A O 1
ATOM 1404 N N . ARG A 1 181 ? 55.364 9.804 13.750 1.00 18.55 181 ARG A N 1
ATOM 1405 C CA . ARG A 1 181 ? 56.431 10.173 12.819 1.00 18.54 181 ARG A CA 1
ATOM 1406 C C . ARG A 1 181 ? 56.808 8.982 11.932 1.00 19.81 181 ARG A C 1
ATOM 1407 O O . ARG A 1 181 ? 56.983 9.122 10.713 1.00 24.37 181 ARG A O 1
ATOM 1415 N N . ALA A 1 182 ? 56.919 7.792 12.527 1.00 18.27 182 ALA A N 1
ATOM 1416 C CA . ALA A 1 182 ? 57.242 6.614 11.738 1.00 18.91 182 ALA A CA 1
ATOM 1417 C C . ALA A 1 182 ? 56.164 6.324 10.700 1.00 22.96 182 ALA A C 1
ATOM 1418 O O . ALA A 1 182 ? 56.471 6.010 9.545 1.00 22.09 182 ALA A O 1
ATOM 1420 N N . ALA A 1 183 ? 54.903 6.426 11.112 1.00 19.73 183 ALA A N 1
ATOM 1421 C CA . ALA A 1 183 ? 53.791 6.183 10.190 1.00 19.21 183 ALA A CA 1
ATOM 1422 C C . ALA A 1 183 ? 53.839 7.148 8.992 1.00 14.93 183 ALA A C 1
ATOM 1423 O O . ALA A 1 183 ? 53.538 6.772 7.844 1.00 21.25 183 ALA A O 1
ATOM 1425 N N . LEU A 1 184 ? 54.128 8.414 9.278 1.00 14.55 184 LEU A N 1
ATOM 1426 C CA . LEU A 1 184 ? 54.217 9.455 8.244 1.00 19.02 184 LEU A CA 1
ATOM 1427 C C . LEU A 1 184 ? 55.534 9.422 7.455 1.00 26.83 184 LEU A C 1
ATOM 1428 O O . LEU A 1 184 ? 55.593 9.819 6.290 1.00 26.59 184 LEU A O 1
ATOM 1433 N N . GLY A 1 185 ? 56.590 8.933 8.088 1.00 29.71 185 GLY A N 1
ATOM 1434 C CA . GLY A 1 185 ? 57.885 8.876 7.426 1.00 28.89 185 GLY A CA 1
ATOM 1435 C C . GLY A 1 185 ? 58.614 10.212 7.486 1.00 26.85 185 GLY A C 1
ATOM 1436 O O . GLY A 1 185 ? 59.475 10.478 6.652 1.00 33.81 185 GLY A O 1
ATOM 1437 N N . ILE A 1 186 ? 58.277 11.059 8.459 1.00 27.13 186 ILE A N 1
ATOM 1438 C CA . ILE A 1 186 ? 58.931 12.363 8.596 1.00 31.68 186 ILE A CA 1
ATOM 1439 C C . ILE A 1 186 ? 59.513 12.575 9.988 1.00 36.41 186 ILE A C 1
ATOM 1440 O O . ILE A 1 186 ? 59.223 11.751 10.876 1.00 30.57 186 ILE A O 1
#

B-factor: mean 27.6, std 13.8, range [6.55, 81.15]

Secondary structure (DSSP, 8-state):
-EEEEEEE--TTS-HHHHHHHHHHHHT-EEE-HHHHHHHHHHTT-HHHHHHHHHHHTTPPPPHHHHHHHHHHH--SEEEEES---SHHHHHHHHHHHHHTTEEEEEEEEEE--HHHHHHHHHHHHHHHT-SS--HHHHHHHHHHHHHHHHHHHHHHHHTT-EEEEE--S-HHHHHHHHHHHHT-

Foldseek 3Di:
DAEEEEEAEDPQLCRVVLLVVVCVVPPAAEDDLVVVQVVCLVVVHPVNVVCVVCVVVVHDPDLVVSVVVVLVVDDRHYYYYPPDQAPVRVVSVVVSCVVVVYHYLAYEYEDEPPVNSLVRVVVVCVVVVHDQRDSVNSVVSRVVSCVRCVVVQVVRVVVVRYQYFYSPDDSVVRSVRVCVSSVD

Radius of gyration: 17.48 Å; Cα contacts (8 Å, |Δi|>4): 230; chains: 1; bounding box: 38×43×46 Å

Solvent-accessible surface area: 10361 Å² total; per-residue (Å²): 177,7,67,0,0,0,0,12,7,13,75,32,8,40,44,24,100,12,0,34,73,0,10,152,88,44,52,13,83,78,9,40,22,37,85,25,18,142,63,42,23,81,183,39,30,117,40,0,90,189,1,94,57,31,88,121,160,63,76,163,28,59,57,107,29,14,22,58,4,0,136,98,47,34,42,137,114,0,0,2,28,40,7,4,118,63,74,61,10,0,73,17,0,34,139,10,6,87,133,54,43,13,152,29,17,0,0,0,15,1,69,18,54,78,110,48,8,6,160,83,17,43,152,108,2,138,121,108,58,113,117,54,22,71,91,130,33,3,94,121,98,12,70,57,46,121,100,139,16,102,62,6,22,41,23,0,93,86,128,61,32,24,60,128,7,74,4,61,43,71,90,89,83,6,10,61,88,0,75,80,34,17,66,56

Nearest PDB structures (foldseek):
  3cm0-assembly1_A  TM=1.005E+00  e=8.704E-36  Thermus thermophilus
  5xz2-assembly2_B  TM=6.849E-01  e=9.565E-17  Danio rerio
  1tev-assembly1_A  TM=8.334E-01  e=1.292E-14  Homo sapiens
  4typ-assembly3_A  TM=7.088E-01  e=9.473E-15  Bacillus subtilis subsp. subtilis str. 168
  1uke-assembly1_A  TM=7.271E-01  e=3.933E-13  Dictyostelium discoideum

CATH classification: 3.40.50.300